Protein AF-U6LCY4-F1 (afdb_monomer_lite)

Foldseek 3Di:
DDDDDDDDDPVCVVLVVLCVVCVVVVHNHRDFPVNVVVVCVVVVVLVVDDPLVNVLVCLQPPDLDLQCQQVVVLVSLVVQCVDPVRVVVSVLVLLLSLLSSLVSCLVPDQKDALVCCDPGRHDVSSPNPVVSVVSLVLLLVLLVVVVDDPDDDDDDDDVVNVSSNSSNSVCPDPDRFDWDQDPVRNMIGRDDPDDPDVVNVVVVVVVVVVVVVVVVCVVDVDDDVVNVVVVVVVVVVVVVVVVVVVVVVVVVVVVVVVVVVVVVVVVVVVVVVVVVVVVVVVVD

Structure (mmCIF, N/CA/C/O backbone):
data_AF-U6LCY4-F1
#
_entry.id   AF-U6LCY4-F1
#
loop_
_atom_site.group_PDB
_atom_site.id
_atom_site.type_symbol
_atom_site.label_atom_id
_atom_site.label_alt_id
_atom_site.label_comp_id
_atom_site.label_asym_id
_atom_site.label_entity_id
_atom_site.label_seq_id
_atom_site.pdbx_PDB_ins_code
_atom_site.Cartn_x
_atom_site.Cartn_y
_atom_site.Cartn_z
_atom_site.occupancy
_atom_site.B_iso_or_equiv
_atom_site.auth_seq_id
_atom_site.auth_comp_id
_atom_site.auth_asym_id
_atom_site.auth_atom_id
_atom_site.pdbx_PDB_model_num
ATOM 1 N N . MET A 1 1 ? 32.110 -22.158 8.785 1.00 32.31 1 MET A N 1
ATOM 2 C CA . MET A 1 1 ? 32.535 -20.835 8.290 1.00 32.31 1 MET A CA 1
ATOM 3 C C . MET A 1 1 ? 31.270 -20.008 8.205 1.00 32.31 1 MET A C 1
ATOM 5 O O . MET A 1 1 ? 30.494 -20.160 7.273 1.00 32.31 1 MET A O 1
ATOM 9 N N . GLU A 1 2 ? 30.976 -19.330 9.309 1.00 29.53 2 GLU A N 1
ATOM 10 C CA . GLU A 1 2 ? 29.751 -18.568 9.532 1.00 29.53 2 GLU A CA 1
ATOM 11 C C . GLU A 1 2 ? 29.827 -17.265 8.738 1.00 29.53 2 GLU A C 1
ATOM 13 O O . GLU A 1 2 ? 30.811 -16.538 8.834 1.00 29.53 2 GLU A O 1
ATOM 18 N N . PHE A 1 3 ? 28.801 -16.996 7.935 1.00 28.22 3 PHE A N 1
ATOM 19 C CA . PHE A 1 3 ? 28.667 -15.766 7.161 1.00 28.22 3 PHE A CA 1
ATOM 20 C C . PHE A 1 3 ? 27.330 -15.122 7.543 1.00 28.22 3 PHE A C 1
ATOM 22 O O . PHE A 1 3 ? 26.348 -15.194 6.809 1.00 28.22 3 PHE A O 1
ATOM 29 N N . TRP A 1 4 ? 27.267 -14.556 8.749 1.00 33.22 4 TRP A N 1
ATOM 30 C CA . TRP A 1 4 ? 26.196 -13.633 9.117 1.00 33.22 4 TRP A CA 1
ATOM 31 C C . TRP A 1 4 ? 26.612 -12.240 8.654 1.00 33.22 4 TRP A C 1
ATOM 33 O O . TRP A 1 4 ? 27.491 -11.615 9.241 1.00 33.22 4 TRP A O 1
ATOM 43 N N . GLY A 1 5 ? 26.011 -11.809 7.545 1.00 30.11 5 GLY A N 1
ATOM 44 C CA . GLY A 1 5 ? 26.190 -10.482 6.973 1.00 30.11 5 GLY A CA 1
ATOM 45 C C . GLY A 1 5 ? 25.655 -9.396 7.902 1.00 30.11 5 GLY A C 1
ATOM 46 O O . GLY A 1 5 ? 24.555 -9.498 8.446 1.00 30.11 5 GLY A O 1
ATOM 47 N N . GLU A 1 6 ? 26.476 -8.367 8.065 1.00 31.89 6 GLU A N 1
ATOM 48 C CA . GLU A 1 6 ? 26.280 -7.183 8.889 1.00 31.89 6 GLU A CA 1
ATOM 49 C C . GLU A 1 6 ? 24.988 -6.438 8.517 1.00 31.89 6 GLU A C 1
ATOM 51 O O . GLU A 1 6 ? 24.866 -5.827 7.455 1.00 31.89 6 GLU A O 1
ATOM 56 N N . GLY A 1 7 ? 24.010 -6.479 9.423 1.00 33.00 7 GLY A N 1
ATOM 57 C CA . GLY A 1 7 ? 22.837 -5.613 9.392 1.00 33.00 7 GLY A CA 1
ATOM 58 C C . GLY A 1 7 ? 23.191 -4.217 9.907 1.00 33.00 7 GLY A C 1
ATOM 59 O O . GLY A 1 7 ? 23.725 -4.058 11.001 1.00 33.00 7 GLY A O 1
ATOM 60 N N . SER A 1 8 ? 22.880 -3.197 9.113 1.00 35.75 8 SER A N 1
ATOM 61 C CA . SER A 1 8 ? 23.109 -1.773 9.378 1.00 35.75 8 SER A CA 1
ATOM 62 C C . SER A 1 8 ? 22.554 -1.288 10.734 1.00 35.75 8 SER A C 1
ATOM 64 O O . SER A 1 8 ? 21.357 -1.393 11.007 1.00 35.75 8 SER A O 1
ATOM 66 N N . ALA A 1 9 ? 23.426 -0.683 11.546 1.00 39.19 9 ALA A N 1
ATOM 67 C CA . ALA A 1 9 ? 23.286 -0.383 12.980 1.00 39.19 9 ALA A CA 1
ATOM 68 C C . ALA A 1 9 ? 22.263 0.697 13.417 1.00 39.19 9 ALA A C 1
ATOM 70 O O . ALA A 1 9 ? 22.212 1.017 14.602 1.00 39.19 9 ALA A O 1
ATOM 71 N N . SER A 1 10 ? 21.440 1.276 12.533 1.00 43.66 10 SER A N 1
ATOM 72 C CA . SER A 1 10 ? 20.569 2.421 12.891 1.00 43.66 10 SER A CA 1
ATOM 73 C C . SER A 1 10 ? 19.058 2.136 12.926 1.00 43.66 10 SER A C 1
ATOM 75 O O . SER A 1 10 ? 18.337 2.819 13.652 1.00 43.66 10 SER A O 1
ATOM 77 N N . SER A 1 11 ? 18.560 1.091 12.254 1.00 49.44 11 SER A N 1
ATOM 78 C CA . SER A 1 11 ? 17.185 0.571 12.439 1.00 49.44 11 SER A CA 1
ATOM 79 C C . SER A 1 11 ? 17.106 -0.519 13.515 1.00 49.44 11 SER A C 1
ATOM 81 O O . SER A 1 11 ? 16.075 -0.674 14.179 1.00 49.44 11 SER A O 1
ATOM 83 N N . LEU A 1 12 ? 18.228 -1.214 13.733 1.00 49.88 12 LEU A N 1
ATOM 84 C CA . LEU A 1 12 ? 18.446 -2.169 14.812 1.00 49.88 12 LEU A CA 1
ATOM 85 C C . LEU A 1 12 ? 18.062 -1.619 16.192 1.00 49.88 12 LEU A C 1
ATOM 87 O O . LEU A 1 12 ? 17.246 -2.268 16.829 1.00 49.88 12 LEU A O 1
ATOM 91 N N . PRO A 1 13 ? 18.472 -0.417 16.647 1.00 60.50 13 PRO A N 1
ATOM 92 C CA . PRO A 1 13 ? 18.116 0.053 17.985 1.00 60.50 13 PRO A CA 1
ATOM 93 C C . PRO A 1 13 ? 16.607 0.229 18.177 1.00 60.50 13 PRO A C 1
ATOM 95 O O . PRO A 1 13 ? 16.084 -0.107 19.234 1.00 60.50 13 PRO A O 1
ATOM 98 N N . GLN A 1 14 ? 15.860 0.704 17.173 1.00 68.38 14 GLN A N 1
ATOM 99 C CA . GLN A 1 14 ? 14.403 0.842 17.306 1.00 68.38 14 GLN A CA 1
ATOM 100 C C . GLN A 1 14 ? 13.697 -0.514 17.297 1.00 68.38 14 GLN A C 1
ATOM 102 O O . GLN A 1 14 ? 12.770 -0.730 18.079 1.00 68.38 14 GLN A O 1
ATOM 107 N N . PHE A 1 15 ? 14.122 -1.426 16.424 1.00 77.50 15 PHE A N 1
ATOM 108 C CA . PHE A 1 15 ? 13.568 -2.774 16.361 1.00 77.50 15 PHE A CA 1
ATOM 109 C C . PHE A 1 15 ? 13.939 -3.602 17.600 1.00 77.50 15 PHE A C 1
ATOM 111 O O . PHE A 1 15 ? 13.080 -4.264 18.172 1.00 77.50 15 PHE A O 1
ATOM 118 N N . GLU A 1 16 ? 15.174 -3.502 18.083 1.00 81.50 16 GLU A N 1
ATOM 119 C CA . GLU A 1 16 ? 15.661 -4.116 19.319 1.00 81.50 16 GLU A CA 1
ATOM 120 C C . GLU A 1 16 ? 14.958 -3.546 20.545 1.00 81.50 16 GLU A C 1
ATOM 122 O O . GLU A 1 16 ? 14.566 -4.311 21.420 1.00 81.50 16 GLU A O 1
ATOM 127 N N . ASN A 1 17 ? 14.722 -2.232 20.603 1.00 82.81 17 ASN A N 1
ATOM 128 C CA . ASN A 1 17 ? 13.931 -1.622 21.671 1.00 82.81 17 ASN A CA 1
ATOM 129 C C . ASN A 1 17 ? 12.486 -2.133 21.643 1.00 82.81 17 ASN A C 1
ATOM 131 O O . ASN A 1 17 ? 11.958 -2.522 22.682 1.00 82.81 17 ASN A O 1
ATOM 135 N N . LYS A 1 18 ? 11.859 -2.218 20.462 1.00 82.69 18 LYS A N 1
ATOM 136 C CA . LYS A 1 18 ? 10.520 -2.812 20.304 1.00 82.69 18 LYS A CA 1
ATOM 137 C C . LYS A 1 18 ? 10.500 -4.296 20.678 1.00 82.69 18 LYS A C 1
ATOM 139 O O . LYS A 1 18 ? 9.546 -4.745 21.302 1.00 82.69 18 LYS A O 1
ATOM 144 N N . LYS A 1 19 ? 11.557 -5.045 20.362 1.00 85.19 19 LYS A N 1
ATOM 145 C CA . LYS A 1 19 ? 11.724 -6.455 20.741 1.00 85.19 19 LYS A CA 1
ATOM 146 C C . LYS A 1 19 ? 11.907 -6.617 22.249 1.00 85.19 19 LYS A C 1
ATOM 148 O O . LYS A 1 19 ? 11.280 -7.486 22.839 1.00 85.19 19 LYS A O 1
ATOM 153 N N . ARG A 1 20 ? 12.705 -5.757 22.888 1.00 84.69 20 ARG A N 1
ATOM 154 C CA . ARG A 1 20 ? 12.860 -5.707 24.350 1.00 84.69 20 ARG A CA 1
ATOM 155 C C . ARG A 1 20 ? 11.537 -5.375 25.037 1.00 84.69 20 ARG A C 1
ATOM 157 O O . ARG A 1 20 ? 11.187 -6.041 26.002 1.00 84.69 20 ARG A O 1
ATOM 164 N N . LEU A 1 21 ? 10.778 -4.410 24.515 1.00 87.44 21 LEU A N 1
ATOM 165 C CA . LEU A 1 21 ? 9.434 -4.098 25.007 1.00 87.44 21 LEU A CA 1
ATOM 166 C C . LEU A 1 21 ? 8.485 -5.292 24.844 1.00 87.44 21 LEU A C 1
ATOM 168 O O . LEU A 1 21 ? 7.816 -5.662 25.800 1.00 87.44 21 LEU A O 1
ATOM 172 N N . ALA A 1 22 ? 8.467 -5.939 23.676 1.00 87.31 22 ALA A N 1
ATOM 173 C CA . ALA A 1 22 ? 7.645 -7.127 23.444 1.00 87.31 22 ALA A CA 1
ATOM 174 C C . ALA A 1 22 ? 7.973 -8.256 24.439 1.00 87.31 22 ALA A C 1
ATOM 176 O O . ALA A 1 22 ? 7.056 -8.835 25.018 1.00 87.31 22 ALA A O 1
ATOM 177 N N . LEU A 1 23 ? 9.262 -8.490 24.713 1.00 90.06 23 LEU A N 1
ATOM 178 C CA . LEU A 1 23 ? 9.721 -9.462 25.711 1.00 90.06 23 LEU A CA 1
ATOM 179 C C . LEU A 1 23 ? 9.246 -9.120 27.131 1.00 90.06 23 LEU A C 1
ATOM 181 O O . LEU A 1 23 ? 8.856 -10.026 27.863 1.00 90.06 23 LEU A O 1
ATOM 185 N N . LEU A 1 24 ? 9.218 -7.836 27.513 1.00 91.69 24 LEU A N 1
ATOM 186 C CA . LEU A 1 24 ? 8.667 -7.396 28.806 1.00 91.69 24 LEU A CA 1
ATOM 187 C C . LEU A 1 24 ? 7.162 -7.675 28.927 1.00 91.69 24 LEU A C 1
ATOM 189 O O . LEU A 1 24 ? 6.684 -7.998 30.010 1.00 91.69 24 LEU A O 1
ATOM 193 N N . LEU A 1 25 ? 6.427 -7.581 27.818 1.00 87.81 25 LEU A N 1
ATOM 194 C CA . LEU A 1 25 ? 5.010 -7.951 27.726 1.00 87.81 25 LEU A CA 1
ATOM 195 C C . LEU A 1 25 ? 4.788 -9.473 27.603 1.00 87.81 25 LEU A C 1
ATOM 197 O O . LEU A 1 25 ? 3.645 -9.916 27.516 1.00 87.81 25 LEU A O 1
ATOM 201 N N . GLY A 1 26 ? 5.855 -10.279 27.593 1.00 85.62 26 GLY A N 1
ATOM 202 C CA . GLY A 1 26 ? 5.782 -11.737 27.473 1.00 85.62 26 GLY A CA 1
ATOM 203 C C . GLY A 1 26 ? 5.603 -12.253 26.040 1.00 85.62 26 GLY A C 1
ATOM 204 O O . GLY A 1 26 ? 5.358 -13.442 25.844 1.00 85.62 26 GLY A O 1
ATOM 205 N N . HIS A 1 27 ? 5.742 -11.395 25.026 1.00 84.19 27 HIS A N 1
ATOM 206 C CA . HIS A 1 27 ? 5.735 -11.794 23.620 1.00 84.19 27 HIS A CA 1
ATOM 207 C C . HIS A 1 27 ? 7.163 -12.088 23.128 1.00 84.19 27 HIS A C 1
ATOM 209 O O . HIS A 1 27 ? 8.070 -11.274 23.283 1.00 84.19 27 HIS A O 1
ATOM 215 N N . ASN A 1 28 ? 7.374 -13.251 22.498 1.00 81.69 28 ASN A N 1
ATOM 216 C CA . ASN A 1 28 ? 8.689 -13.660 21.971 1.00 81.69 28 ASN A CA 1
ATOM 217 C C . ASN A 1 28 ? 9.047 -12.937 20.652 1.00 81.69 28 ASN A C 1
ATOM 219 O O . ASN A 1 28 ? 10.211 -12.700 20.332 1.00 81.69 28 ASN A O 1
ATOM 223 N N . THR A 1 29 ? 8.030 -12.533 19.892 1.00 83.75 29 THR A N 1
ATOM 224 C CA . THR A 1 29 ? 8.168 -11.785 18.639 1.00 83.75 29 THR A CA 1
ATOM 225 C C . THR A 1 29 ? 7.558 -10.396 18.777 1.00 83.75 29 THR A C 1
ATOM 227 O O . THR A 1 29 ? 6.631 -10.185 19.559 1.00 83.75 29 THR A O 1
ATOM 230 N N . VAL A 1 30 ? 8.066 -9.431 18.003 1.00 84.88 30 VAL A N 1
ATOM 231 C CA . VAL A 1 30 ? 7.448 -8.101 17.919 1.00 84.88 30 VAL A CA 1
ATOM 232 C C . VAL A 1 30 ? 6.054 -8.268 17.299 1.00 84.88 30 VAL A C 1
ATOM 234 O O . VAL A 1 30 ? 5.971 -8.797 16.189 1.00 84.88 30 VAL A O 1
ATOM 237 N N . PRO A 1 31 ? 4.967 -7.861 17.981 1.00 83.31 31 PRO A N 1
ATOM 238 C CA . PRO A 1 31 ? 3.622 -8.017 17.445 1.00 83.31 31 PRO A CA 1
ATOM 239 C C . PRO A 1 31 ? 3.438 -7.107 16.226 1.00 83.31 31 PRO A C 1
ATOM 241 O O . PRO A 1 31 ? 3.544 -5.883 16.325 1.00 83.31 31 PRO A O 1
ATOM 244 N N . THR A 1 32 ? 3.180 -7.711 15.067 1.00 86.75 32 THR A N 1
ATOM 245 C CA . THR A 1 32 ? 2.775 -7.007 13.844 1.00 86.75 32 THR A CA 1
ATOM 246 C C . THR A 1 32 ? 1.257 -6.951 13.755 1.00 86.75 32 THR A C 1
ATOM 248 O O . THR A 1 32 ? 0.557 -7.743 14.387 1.00 86.75 32 THR A O 1
ATOM 251 N N . ARG A 1 33 ? 0.721 -6.038 12.939 1.00 85.12 33 ARG A N 1
ATOM 252 C CA . ARG A 1 33 ? -0.727 -5.947 12.716 1.00 85.12 33 ARG A CA 1
ATOM 253 C C . ARG A 1 33 ? -1.313 -7.271 12.220 1.00 85.12 33 ARG A C 1
ATOM 255 O O . ARG A 1 33 ? -2.286 -7.745 12.792 1.00 85.12 33 ARG A O 1
ATOM 262 N N . SER A 1 34 ? -0.692 -7.878 11.211 1.00 83.38 34 SER A N 1
ATOM 263 C CA . SER A 1 34 ? -1.080 -9.182 10.658 1.00 83.38 34 SER A CA 1
ATOM 264 C C . SER A 1 34 ? -1.076 -10.283 11.725 1.00 83.38 34 SER A C 1
ATOM 266 O O . SER A 1 34 ? -2.035 -11.043 11.834 1.00 83.38 34 SER A O 1
ATOM 268 N N . SER A 1 35 ? -0.054 -10.312 12.589 1.00 86.50 35 SER A N 1
ATOM 269 C CA . SER A 1 35 ? -0.001 -11.248 13.717 1.00 86.50 35 SER A CA 1
ATOM 270 C C . SER A 1 35 ? -1.118 -11.005 14.736 1.00 86.50 35 SER A C 1
ATOM 272 O O . SER A 1 35 ? -1.677 -11.970 15.250 1.00 86.50 35 SER A O 1
ATOM 274 N N . LEU A 1 36 ? -1.457 -9.749 15.036 1.00 88.31 36 LEU A N 1
ATOM 275 C CA . LEU A 1 36 ? -2.539 -9.419 15.967 1.00 88.31 36 LEU A CA 1
ATOM 276 C C . LEU A 1 36 ? -3.915 -9.794 15.405 1.00 88.31 36 LEU A C 1
ATOM 278 O O . LEU A 1 36 ? -4.739 -10.315 16.152 1.00 88.31 36 LEU A O 1
ATOM 282 N N . LEU A 1 37 ? -4.147 -9.596 14.104 1.00 87.88 37 LEU A N 1
ATOM 283 C CA . LEU A 1 37 ? -5.376 -10.040 13.441 1.00 87.88 37 LEU A CA 1
ATOM 284 C C . LEU A 1 37 ? -5.531 -11.562 13.488 1.00 87.88 37 LEU A C 1
ATOM 286 O O . LEU A 1 37 ? -6.579 -12.049 13.899 1.00 87.88 37 LEU A O 1
ATOM 290 N N . ALA A 1 38 ? -4.466 -12.309 13.188 1.00 86.81 38 ALA A N 1
ATOM 291 C CA . ALA A 1 38 ? -4.489 -13.768 13.282 1.00 86.81 38 ALA A CA 1
ATOM 292 C C . ALA A 1 38 ? -4.808 -14.256 14.710 1.00 86.81 38 ALA A C 1
ATOM 294 O O . ALA A 1 38 ? -5.515 -15.243 14.902 1.00 86.81 38 ALA A O 1
ATOM 295 N N . VAL A 1 39 ? -4.322 -13.548 15.737 1.00 87.88 39 VAL A N 1
ATOM 296 C CA . VAL A 1 39 ? -4.642 -13.859 17.140 1.00 87.88 39 VAL A CA 1
ATOM 297 C C . VAL A 1 39 ? -6.098 -13.528 17.483 1.00 87.88 39 VAL A C 1
ATOM 299 O O . VAL A 1 39 ? -6.708 -14.264 18.259 1.00 87.88 39 VAL A O 1
ATOM 302 N N . LEU A 1 40 ? -6.658 -12.446 16.933 1.00 88.69 40 LEU A N 1
ATOM 303 C CA . LEU A 1 40 ? -8.068 -12.088 17.121 1.00 88.69 40 LEU A CA 1
ATOM 304 C C . LEU A 1 40 ? -9.001 -13.150 16.535 1.00 88.69 40 LEU A C 1
ATOM 306 O O . LEU A 1 40 ? -9.971 -13.521 17.198 1.00 88.69 40 LEU A O 1
ATOM 310 N N . GLU A 1 41 ? -8.675 -13.662 15.347 1.00 87.56 41 GLU A N 1
ATOM 311 C CA . GLU A 1 41 ? -9.402 -14.759 14.703 1.00 87.56 41 GLU A CA 1
ATOM 312 C C . GLU A 1 41 ? -9.270 -16.062 15.501 1.00 87.56 41 GLU A C 1
ATOM 314 O O . GLU A 1 41 ? -10.273 -16.691 15.825 1.00 87.56 41 GLU A O 1
ATOM 319 N N . ALA A 1 42 ? -8.053 -16.434 15.914 1.00 90.00 42 ALA A N 1
ATOM 320 C CA . ALA A 1 42 ? -7.816 -17.664 16.675 1.00 90.00 42 ALA A CA 1
ATOM 321 C C . ALA A 1 42 ? -8.523 -17.693 18.043 1.00 90.00 42 ALA A C 1
ATOM 323 O O . ALA A 1 42 ? -8.855 -18.765 18.547 1.00 90.00 42 ALA A O 1
ATOM 324 N N . LYS A 1 43 ? -8.726 -16.526 18.666 1.00 88.00 43 LYS A N 1
ATOM 325 C CA . LYS A 1 43 ? -9.394 -16.386 19.971 1.00 88.00 43 LYS A CA 1
ATOM 326 C C . LYS A 1 43 ? -10.885 -16.061 19.868 1.00 88.00 43 LYS A C 1
ATOM 328 O O . LYS A 1 43 ? -11.511 -15.857 20.904 1.00 88.00 43 LYS A O 1
ATOM 333 N N . ASP A 1 44 ? -11.422 -15.967 18.653 1.00 87.19 44 ASP A N 1
ATOM 334 C CA . ASP A 1 44 ? -12.808 -15.593 18.362 1.00 87.19 44 ASP A CA 1
ATOM 335 C C . ASP A 1 44 ? -13.293 -14.348 19.140 1.00 87.19 44 ASP A C 1
ATOM 337 O O . ASP A 1 44 ? -14.429 -14.246 19.596 1.00 87.19 44 ASP A O 1
ATOM 341 N N . VAL A 1 45 ? -12.413 -13.355 19.315 1.00 88.69 45 VAL A N 1
ATOM 342 C CA . VAL A 1 45 ? -12.752 -12.120 20.054 1.00 88.69 45 VAL A CA 1
ATOM 343 C C . VAL A 1 45 ? -13.778 -11.294 19.278 1.00 88.69 45 VAL A C 1
ATOM 345 O O . VAL A 1 45 ? -14.589 -10.574 19.865 1.00 88.69 45 VAL A O 1
ATOM 348 N N . LEU A 1 46 ? -13.769 -11.429 17.949 1.00 84.62 46 LEU A N 1
ATOM 349 C CA . LEU A 1 46 ? -14.707 -10.752 17.068 1.00 84.62 46 LEU A CA 1
ATOM 350 C C . LEU A 1 46 ? -16.152 -11.144 17.377 1.00 84.62 46 LEU A C 1
ATOM 352 O O . LEU A 1 46 ? -17.004 -10.268 17.298 1.00 84.62 46 LEU A O 1
ATOM 356 N N . SER A 1 47 ? -16.451 -12.382 17.794 1.00 86.25 47 SER A N 1
ATOM 357 C CA . SER A 1 47 ? -17.826 -12.797 18.114 1.00 86.25 47 SER A CA 1
ATOM 358 C C . SER A 1 47 ? -18.385 -12.116 19.370 1.00 86.25 47 SER A C 1
ATOM 360 O O . SER A 1 47 ? -19.584 -11.832 19.428 1.00 86.25 47 SER A O 1
ATOM 362 N N . GLN A 1 48 ? -17.521 -11.742 20.316 1.00 87.06 48 GLN A N 1
ATOM 363 C CA . GLN A 1 48 ? -17.888 -11.089 21.580 1.00 87.06 48 GLN A CA 1
ATOM 364 C C . GLN A 1 48 ? -17.953 -9.555 21.489 1.00 87.06 48 GLN A C 1
ATOM 366 O O . GLN A 1 48 ? -18.428 -8.894 22.412 1.00 87.06 48 GLN A O 1
ATOM 371 N N . ALA A 1 49 ? -17.487 -8.967 20.385 1.00 88.06 49 ALA A N 1
ATOM 372 C CA . ALA A 1 49 ? -17.491 -7.520 20.195 1.00 88.06 49 ALA A CA 1
ATOM 373 C C . ALA A 1 49 ? -18.903 -6.955 19.936 1.00 88.06 49 ALA A C 1
ATOM 375 O O . ALA A 1 49 ? -19.814 -7.654 19.468 1.00 88.06 49 ALA A O 1
ATOM 376 N N . SER A 1 50 ? -19.076 -5.655 20.203 1.00 88.12 50 SER A N 1
ATOM 377 C CA . SER A 1 50 ? -20.313 -4.934 19.891 1.00 88.12 50 SER A CA 1
ATOM 378 C C . SER A 1 50 ? -20.594 -4.946 18.379 1.00 88.12 50 SER A C 1
ATOM 380 O O . SER A 1 50 ? -19.658 -4.997 17.571 1.00 88.12 50 SER A O 1
ATOM 382 N N . PRO A 1 51 ? -21.872 -4.897 17.961 1.00 88.50 51 PRO A N 1
ATOM 383 C CA . PRO A 1 51 ? -22.228 -4.912 16.542 1.00 88.50 51 PRO A CA 1
ATOM 384 C C . PRO A 1 51 ? -21.608 -3.736 15.769 1.00 88.50 51 PRO A C 1
ATOM 386 O O . PRO A 1 51 ? -21.130 -3.943 14.657 1.00 88.50 51 PRO A O 1
ATOM 389 N N . THR A 1 52 ? -21.512 -2.551 16.380 1.00 88.50 52 THR A N 1
ATOM 390 C CA . THR A 1 52 ? -20.870 -1.356 15.802 1.00 88.50 52 THR A CA 1
ATOM 391 C C . THR A 1 52 ? -19.399 -1.614 15.449 1.00 88.50 52 THR A C 1
ATOM 393 O O . THR A 1 52 ? -18.953 -1.307 14.345 1.00 88.50 52 THR A O 1
ATOM 396 N N . VAL A 1 53 ? -18.636 -2.242 16.354 1.00 88.62 53 VAL A N 1
ATOM 397 C CA . VAL A 1 53 ? -17.206 -2.534 16.135 1.00 88.62 53 VAL A CA 1
ATOM 398 C C . VAL A 1 53 ? -17.016 -3.652 15.109 1.00 88.62 53 VAL A C 1
ATOM 400 O O . VAL A 1 53 ? -16.092 -3.584 14.301 1.00 88.62 53 VAL A O 1
ATOM 403 N N . LYS A 1 54 ? -17.906 -4.653 15.089 1.00 90.25 54 LYS A N 1
ATOM 404 C CA . LYS A 1 54 ? -17.903 -5.715 14.067 1.00 90.25 54 LYS A CA 1
ATOM 405 C C . LYS A 1 54 ? -18.110 -5.150 12.663 1.00 90.25 54 LYS A C 1
ATOM 407 O O . LYS A 1 54 ? -17.376 -5.510 11.747 1.00 90.25 54 LYS A O 1
ATOM 412 N N . GLN A 1 55 ? -19.085 -4.255 12.504 1.00 89.62 55 GLN A N 1
ATOM 413 C CA . GLN A 1 55 ? -19.354 -3.592 11.228 1.00 89.62 55 GLN A CA 1
ATOM 414 C C . GLN A 1 55 ? -18.163 -2.746 10.785 1.00 89.62 55 GLN A C 1
ATOM 416 O O . GLN A 1 55 ? -17.720 -2.867 9.648 1.00 89.62 55 GLN A O 1
ATOM 421 N N . LEU A 1 56 ? -17.586 -1.961 11.699 1.00 89.81 56 LEU A N 1
ATOM 422 C CA . LEU A 1 56 ? -16.392 -1.174 11.411 1.00 89.81 56 LEU A CA 1
ATOM 423 C C . LEU A 1 56 ? -15.220 -2.065 10.963 1.00 89.81 56 LEU A C 1
ATOM 425 O O . LEU A 1 56 ? -14.567 -1.768 9.970 1.00 89.81 56 LEU A O 1
ATOM 429 N N . PHE A 1 57 ? -14.975 -3.180 11.653 1.00 89.50 57 PHE A N 1
ATOM 430 C CA . PHE A 1 57 ? -13.926 -4.125 11.272 1.00 89.50 57 PHE A CA 1
ATOM 431 C C . PHE A 1 57 ? -14.152 -4.709 9.867 1.00 89.50 57 PHE A C 1
ATOM 433 O O . PHE A 1 57 ? -13.222 -4.733 9.061 1.00 89.50 57 PHE A O 1
ATOM 440 N N . SER A 1 58 ? -15.390 -5.105 9.546 1.00 89.62 58 SER A N 1
ATOM 441 C CA . SER A 1 58 ? -15.767 -5.585 8.208 1.00 89.62 58 SER A CA 1
ATOM 442 C C . SER A 1 58 ? -15.509 -4.530 7.127 1.00 89.62 58 SER A C 1
ATOM 444 O O . SER A 1 58 ? -14.930 -4.844 6.088 1.00 89.62 58 SER A O 1
ATOM 446 N N . LEU A 1 59 ? -15.861 -3.267 7.394 1.00 88.25 59 LEU A N 1
ATOM 447 C CA . LEU A 1 59 ? -15.657 -2.151 6.465 1.00 88.25 59 LEU A CA 1
ATOM 448 C C . LEU A 1 59 ? -14.179 -1.833 6.201 1.00 88.25 59 LEU A C 1
ATOM 450 O O . LEU A 1 59 ? -13.845 -1.377 5.110 1.00 88.25 59 LEU A O 1
ATOM 454 N N . LEU A 1 60 ? -13.292 -2.034 7.182 1.00 86.56 60 LEU A N 1
ATOM 455 C CA . LEU A 1 60 ? -11.861 -1.782 6.996 1.00 86.56 60 LEU A CA 1
ATOM 456 C C . LEU A 1 60 ? -11.131 -2.947 6.316 1.00 86.56 60 LEU A C 1
ATOM 458 O O . LEU A 1 60 ? -10.296 -2.696 5.444 1.00 86.56 60 LEU A O 1
ATOM 462 N N . GLU A 1 61 ? -11.413 -4.193 6.712 1.00 85.38 61 GLU A N 1
ATOM 463 C CA . GLU A 1 61 ? -10.616 -5.357 6.294 1.00 85.38 61 GLU A CA 1
ATOM 464 C C . GLU A 1 61 ? -11.233 -6.178 5.164 1.00 85.38 61 GLU A C 1
ATOM 466 O O . GLU A 1 61 ? -10.500 -6.671 4.308 1.00 85.38 61 GLU A O 1
ATOM 471 N N . ALA A 1 62 ? -12.554 -6.356 5.167 1.00 80.19 62 ALA A N 1
ATOM 472 C CA . ALA A 1 62 ? -13.229 -7.271 4.250 1.00 80.19 62 ALA A CA 1
ATOM 473 C C . ALA A 1 62 ? -13.831 -6.545 3.039 1.00 80.19 62 ALA A C 1
ATOM 475 O O . ALA A 1 62 ? -13.813 -7.076 1.927 1.00 80.19 62 ALA A O 1
ATOM 476 N N . GLU A 1 63 ? -14.357 -5.334 3.236 1.00 81.50 63 GLU A N 1
ATOM 477 C CA . GLU A 1 63 ? -15.061 -4.593 2.192 1.00 81.50 63 GLU A CA 1
ATOM 478 C C . GLU A 1 63 ? -14.169 -3.576 1.473 1.00 81.50 63 GLU A C 1
ATOM 480 O O . GLU A 1 63 ? -13.465 -2.755 2.063 1.00 81.50 63 GLU A O 1
ATOM 485 N N . PHE A 1 64 ? -14.239 -3.599 0.142 1.00 82.75 64 PHE A N 1
ATOM 486 C CA . PHE A 1 64 ? -13.570 -2.632 -0.718 1.00 82.75 64 PHE A CA 1
ATOM 487 C C . PHE A 1 64 ? -14.588 -1.621 -1.258 1.00 82.75 64 PHE A C 1
ATOM 489 O O . PHE A 1 64 ? -15.204 -1.832 -2.303 1.00 82.75 64 PHE A O 1
ATOM 496 N N . THR A 1 65 ? -14.785 -0.512 -0.541 1.00 84.81 65 THR A N 1
ATOM 497 C CA . THR A 1 65 ? -15.761 0.532 -0.907 1.00 84.81 65 THR A CA 1
ATOM 498 C C . THR A 1 65 ? -15.165 1.943 -0.815 1.00 84.81 65 THR A C 1
ATOM 500 O O . THR A 1 65 ? -15.616 2.740 0.012 1.00 84.81 65 THR A O 1
ATOM 503 N N . PRO A 1 66 ? -14.198 2.313 -1.678 1.00 81.62 66 PRO A N 1
ATOM 504 C CA . PRO A 1 66 ? -13.424 3.551 -1.532 1.00 81.62 66 PRO A CA 1
ATOM 505 C C . PRO A 1 66 ? -14.287 4.819 -1.475 1.00 81.62 66 PRO A C 1
ATOM 507 O O . PRO A 1 66 ? -14.046 5.700 -0.666 1.00 81.62 66 PRO A O 1
ATOM 510 N N . LEU A 1 67 ? -15.343 4.922 -2.283 1.00 86.25 67 LEU A N 1
ATOM 511 C CA . LEU A 1 67 ? -16.161 6.143 -2.333 1.00 86.25 67 LEU A CA 1
ATOM 512 C C . LEU A 1 67 ? -17.064 6.345 -1.109 1.00 86.25 67 LEU A C 1
ATOM 514 O O . LEU A 1 67 ? -17.423 7.475 -0.799 1.00 86.25 67 LEU A O 1
ATOM 518 N N . LYS A 1 68 ? -17.478 5.261 -0.445 1.00 86.50 68 LYS A N 1
ATOM 519 C CA . LYS A 1 68 ? -18.479 5.294 0.639 1.00 86.50 68 LYS A CA 1
ATOM 520 C C . LYS A 1 68 ? -17.878 5.028 2.019 1.00 86.50 68 LYS A C 1
ATOM 522 O O . LYS A 1 68 ? -18.592 5.078 3.012 1.00 86.50 68 LYS A O 1
ATOM 527 N N . LEU A 1 69 ? -16.578 4.748 2.093 1.00 87.56 69 LEU A N 1
ATOM 528 C CA . LEU A 1 69 ? -15.927 4.317 3.326 1.00 87.56 69 LEU A CA 1
ATOM 529 C C . LEU A 1 69 ? -16.069 5.367 4.439 1.00 87.56 69 LEU A C 1
ATOM 531 O O . LEU A 1 69 ? -16.495 5.038 5.542 1.00 87.56 69 LEU A O 1
ATOM 535 N N . CYS A 1 70 ? -15.788 6.642 4.156 1.00 86.12 70 CYS A N 1
ATOM 536 C CA . CYS A 1 70 ? -15.906 7.696 5.167 1.00 86.12 70 CYS A CA 1
ATOM 537 C C . CYS A 1 70 ? -17.349 7.933 5.622 1.00 86.12 70 CYS A C 1
ATOM 539 O O . CYS A 1 70 ? -17.569 8.098 6.818 1.00 86.12 70 CYS A O 1
ATOM 541 N N . SER A 1 71 ? -18.324 7.920 4.707 1.00 87.12 71 SER A N 1
ATOM 542 C CA . SER A 1 71 ? -19.727 8.177 5.057 1.00 87.12 71 SER A CA 1
ATOM 543 C C . SER A 1 71 ? -20.349 7.049 5.878 1.00 87.12 71 SER A C 1
ATOM 545 O O . SER A 1 71 ? -21.183 7.315 6.737 1.00 87.12 71 SER A O 1
ATOM 547 N N . LEU A 1 72 ? -19.924 5.800 5.661 1.00 88.38 72 LEU A N 1
ATOM 548 C CA . LEU A 1 72 ? -20.351 4.659 6.474 1.00 88.38 72 LEU A CA 1
ATOM 549 C C . LEU A 1 72 ? -19.671 4.638 7.849 1.00 88.38 72 LEU A C 1
ATOM 551 O O . LEU A 1 72 ? -20.305 4.296 8.844 1.00 88.38 72 LEU A O 1
ATOM 555 N N . CYS A 1 73 ? -18.398 5.031 7.927 1.00 88.81 73 CYS A N 1
ATOM 556 C CA . CYS A 1 73 ? -17.656 5.061 9.188 1.00 88.81 73 CYS A CA 1
ATOM 557 C C . CYS A 1 73 ? -18.055 6.229 10.104 1.00 88.81 73 CYS A C 1
ATOM 559 O O . CYS A 1 73 ? -17.916 6.116 11.317 1.00 88.81 73 CYS A O 1
ATOM 561 N N . GLU A 1 74 ? -18.541 7.347 9.561 1.00 87.50 74 GLU A N 1
ATOM 562 C CA . GLU A 1 74 ? -18.913 8.540 10.331 1.00 87.50 74 GLU A CA 1
ATOM 563 C C . GLU A 1 74 ? -19.951 8.280 11.448 1.00 87.50 74 GLU A C 1
ATOM 565 O O . GLU A 1 74 ? -19.638 8.585 12.604 1.00 87.50 74 GLU A O 1
ATOM 570 N N . PRO A 1 75 ? -21.127 7.667 11.190 1.00 90.50 75 PRO A N 1
ATOM 571 C CA . PRO A 1 75 ? -22.091 7.363 12.252 1.00 90.50 75 PRO A CA 1
ATOM 572 C C . PRO A 1 75 ? -21.549 6.351 13.274 1.00 90.50 75 PRO A C 1
ATOM 574 O O . PRO A 1 75 ? -21.774 6.511 14.472 1.00 90.50 75 PRO A O 1
ATOM 577 N N . LEU A 1 76 ? -20.771 5.356 12.828 1.00 90.19 76 LEU A N 1
ATOM 578 C CA . LEU A 1 76 ? -20.171 4.345 13.708 1.00 90.19 76 LEU A CA 1
ATOM 579 C C . LEU A 1 76 ? -19.143 4.963 14.668 1.00 90.19 76 LEU A C 1
ATOM 581 O O . LEU A 1 76 ? -19.073 4.592 15.837 1.00 90.19 76 LEU A O 1
ATOM 585 N N . LEU A 1 77 ? -18.353 5.932 14.195 1.00 88.31 77 LEU A N 1
ATOM 586 C CA . LEU A 1 77 ? -17.410 6.671 15.036 1.00 88.31 77 LEU A CA 1
ATOM 587 C C . LEU A 1 77 ? -18.123 7.569 16.052 1.00 88.31 77 LEU A C 1
ATOM 589 O O . LEU A 1 77 ? -17.631 7.702 17.171 1.00 88.31 77 LEU A O 1
ATOM 593 N N . GLY A 1 78 ? -19.278 8.138 15.693 1.00 88.00 78 GLY A N 1
ATOM 594 C CA . GLY A 1 78 ? -20.105 8.918 16.616 1.00 88.00 78 GLY A CA 1
ATOM 595 C C . GLY A 1 78 ? -20.638 8.083 17.784 1.00 88.00 78 GLY A C 1
ATOM 596 O O . GLY A 1 78 ? -20.603 8.532 18.928 1.00 88.00 78 GLY A O 1
ATOM 597 N N . GLU A 1 79 ? -21.063 6.841 17.530 1.00 88.75 79 GLU A N 1
ATOM 598 C CA . GLU A 1 79 ? -21.453 5.897 18.591 1.00 88.75 79 GLU A CA 1
ATOM 599 C C . GLU A 1 79 ? -20.271 5.523 19.500 1.00 88.75 79 GLU A C 1
ATOM 601 O O . GLU A 1 79 ? -20.422 5.411 20.718 1.00 88.75 79 GLU A O 1
ATOM 606 N N . LEU A 1 80 ? -19.076 5.359 18.924 1.00 86.94 80 LEU A N 1
ATOM 607 C CA . LEU A 1 80 ? -17.860 5.022 19.672 1.00 86.94 80 LEU A CA 1
ATOM 608 C C . LEU A 1 80 ? -17.372 6.178 20.554 1.00 86.94 80 LEU A C 1
ATOM 610 O O . LEU A 1 80 ? -16.828 5.937 21.631 1.00 86.94 80 LEU A O 1
ATOM 614 N N . GLU A 1 81 ? -17.586 7.424 20.131 1.00 88.06 81 GLU A N 1
ATOM 615 C CA . GLU A 1 81 ? -17.206 8.615 20.895 1.00 88.06 81 GLU A CA 1
ATOM 616 C C . GLU A 1 81 ? -18.031 8.784 22.180 1.00 88.06 81 GLU A C 1
ATOM 618 O O . GLU A 1 81 ? -17.527 9.305 23.175 1.00 88.06 81 GLU A O 1
ATOM 623 N N . GLN A 1 82 ? -19.265 8.268 22.208 1.00 89.69 82 GLN A N 1
ATOM 624 C CA . GLN A 1 82 ? -20.114 8.279 23.406 1.00 89.69 82 GLN A CA 1
ATOM 625 C C . GLN A 1 82 ? -19.560 7.397 24.535 1.00 89.69 82 GLN A C 1
ATOM 627 O O . GLN A 1 82 ? -19.918 7.575 25.701 1.00 89.69 82 GLN A O 1
ATOM 632 N N . GLN A 1 83 ? -18.679 6.445 24.219 1.00 89.56 83 GLN A N 1
ATOM 633 C CA . GLN A 1 83 ? -18.060 5.570 25.206 1.00 89.56 83 GLN A CA 1
ATOM 634 C C . GLN A 1 83 ? -16.737 6.164 25.702 1.00 89.56 83 GLN A C 1
ATOM 636 O O . GLN A 1 83 ? -15.738 6.214 24.984 1.00 89.56 83 GLN A O 1
ATOM 641 N N . GLN A 1 84 ? -16.694 6.535 26.983 1.00 87.56 84 GLN A N 1
ATOM 642 C CA . GLN A 1 84 ? -15.556 7.232 27.599 1.00 87.56 84 GLN A CA 1
ATOM 643 C C . GLN A 1 84 ? -14.219 6.467 27.508 1.00 87.56 84 GLN A C 1
ATOM 645 O O . GLN A 1 84 ? -13.156 7.082 27.463 1.00 87.56 84 GLN A O 1
ATOM 650 N N . LEU A 1 85 ? -14.251 5.131 27.441 1.00 87.56 85 LEU A N 1
ATOM 651 C CA . LEU A 1 85 ? -13.049 4.302 27.276 1.00 87.56 85 LEU A CA 1
ATOM 652 C C . LEU A 1 85 ? -12.509 4.288 25.835 1.00 87.56 85 LEU A C 1
ATOM 654 O O . LEU A 1 85 ? -11.316 4.063 25.636 1.00 87.56 85 LEU A O 1
ATOM 658 N N . LEU A 1 86 ? -13.369 4.507 24.835 1.00 86.25 86 LEU A N 1
ATOM 659 C CA . LEU A 1 86 ? -13.021 4.407 23.412 1.00 86.25 86 LEU A CA 1
ATOM 660 C C . LEU A 1 86 ? -12.707 5.760 22.769 1.00 86.25 86 LEU A C 1
ATOM 662 O O . LEU A 1 86 ? -12.002 5.802 21.761 1.00 86.25 86 LEU A O 1
ATOM 666 N N . GLN A 1 87 ? -13.127 6.858 23.398 1.00 87.81 87 GLN A N 1
ATOM 667 C CA . GLN A 1 87 ? -12.842 8.229 22.979 1.00 87.81 87 GLN A CA 1
ATOM 668 C C . GLN A 1 87 ? -11.379 8.490 22.538 1.00 87.81 87 GLN A C 1
ATOM 670 O O . GLN A 1 87 ? -11.189 9.054 21.457 1.00 87.81 87 GLN A O 1
ATOM 675 N N . PRO A 1 88 ? -10.320 8.062 23.268 1.00 91.25 88 PRO A N 1
ATOM 676 C CA . PRO A 1 88 ? -8.941 8.338 22.847 1.00 91.25 88 PRO A CA 1
ATOM 677 C C . PRO A 1 88 ? -8.523 7.608 21.558 1.00 91.25 88 PRO A C 1
ATOM 679 O O . PRO A 1 88 ? -7.559 8.015 20.909 1.00 91.25 88 PRO A O 1
ATOM 682 N N . TYR A 1 89 ? -9.235 6.550 21.162 1.00 90.06 89 TYR A N 1
ATOM 683 C CA . TYR A 1 89 ? -8.924 5.765 19.966 1.00 90.06 89 TYR A CA 1
ATOM 684 C C . TYR A 1 89 ? -9.581 6.311 18.696 1.00 90.06 89 TYR A C 1
ATOM 686 O O . TYR A 1 89 ? -9.133 5.976 17.600 1.00 90.06 89 TYR A O 1
ATOM 694 N N . VAL A 1 90 ? -10.575 7.197 18.816 1.00 89.38 90 VAL A N 1
ATOM 695 C CA . VAL A 1 90 ? -11.320 7.750 17.672 1.00 89.38 90 VAL A CA 1
ATOM 696 C C . VAL A 1 90 ? -10.396 8.512 16.715 1.00 89.38 90 VAL A C 1
ATOM 698 O O . VAL A 1 90 ? -10.436 8.295 15.504 1.00 89.38 90 VAL A O 1
ATOM 701 N N . LEU A 1 91 ? -9.508 9.367 17.233 1.00 89.31 91 LEU A N 1
ATOM 702 C CA . LEU A 1 91 ? -8.602 10.165 16.399 1.00 89.31 91 LEU A CA 1
ATOM 703 C C . LEU A 1 91 ? -7.564 9.300 15.646 1.00 89.31 91 LEU A C 1
ATOM 705 O O . LEU A 1 91 ? -7.423 9.472 14.432 1.00 89.31 91 LEU A O 1
ATOM 709 N N . PRO A 1 92 ? -6.838 8.363 16.293 1.00 89.94 92 PRO A N 1
ATOM 710 C CA . PRO A 1 92 ? -5.992 7.403 15.581 1.00 89.94 92 PRO A CA 1
ATOM 711 C C . PRO A 1 92 ? -6.756 6.578 14.541 1.00 89.94 92 PRO A C 1
ATOM 713 O O . PRO A 1 92 ? -6.249 6.353 13.443 1.00 89.94 92 PRO A O 1
ATOM 716 N N . LEU A 1 93 ? -7.983 6.169 14.859 1.00 90.38 93 LEU A N 1
ATOM 717 C CA . LEU A 1 93 ? -8.814 5.363 13.974 1.00 90.38 93 LEU A CA 1
ATOM 718 C C . LEU A 1 93 ? -9.213 6.132 12.708 1.00 90.38 93 LEU A C 1
ATOM 720 O O . LEU A 1 93 ? -9.075 5.592 11.613 1.00 90.38 93 LEU A O 1
ATOM 724 N N . LYS A 1 94 ? -9.580 7.418 12.820 1.00 90.44 94 LYS A N 1
ATOM 725 C CA . LYS A 1 94 ? -9.817 8.295 11.658 1.00 90.44 94 LYS A CA 1
ATOM 726 C C . LYS A 1 94 ? -8.611 8.354 10.714 1.00 90.44 94 LYS A C 1
ATOM 728 O O . LYS A 1 94 ? -8.779 8.296 9.498 1.00 90.44 94 LYS A O 1
ATOM 733 N N . LYS A 1 95 ? -7.390 8.416 11.259 1.00 90.44 95 LYS A N 1
ATOM 734 C CA . LYS A 1 95 ? -6.149 8.429 10.461 1.00 90.44 95 LYS A CA 1
ATOM 735 C C . LYS A 1 95 ? -5.925 7.113 9.718 1.00 90.44 95 LYS A C 1
ATOM 737 O O . LYS A 1 95 ? -5.522 7.139 8.560 1.00 90.44 95 LYS A O 1
ATOM 742 N N . ILE A 1 96 ? -6.189 5.978 10.368 1.00 88.94 96 ILE A N 1
ATOM 743 C CA . ILE A 1 96 ? -6.065 4.648 9.750 1.00 88.94 96 ILE A CA 1
ATOM 744 C C . ILE A 1 96 ? -7.113 4.476 8.651 1.00 88.94 96 ILE A C 1
ATOM 746 O O . ILE A 1 96 ? -6.770 4.078 7.544 1.00 88.94 96 ILE A O 1
ATOM 750 N N . ILE A 1 97 ? -8.362 4.848 8.929 1.00 90.19 97 ILE A N 1
ATOM 751 C CA . ILE A 1 97 ? -9.459 4.850 7.956 1.00 90.19 97 ILE A CA 1
ATOM 752 C C . ILE A 1 97 ? -9.083 5.675 6.720 1.00 90.19 97 ILE A C 1
ATOM 754 O O . ILE A 1 97 ? -9.236 5.214 5.591 1.00 90.19 97 ILE A O 1
ATOM 758 N N . PHE A 1 98 ? -8.539 6.874 6.928 1.00 90.94 98 PHE A N 1
ATOM 759 C CA . PHE A 1 98 ? -8.081 7.730 5.842 1.00 90.94 98 PHE A CA 1
ATOM 760 C C . PHE A 1 98 ? -6.919 7.111 5.051 1.00 90.94 98 PHE A C 1
ATOM 762 O O . PHE A 1 98 ? -6.896 7.185 3.824 1.00 90.94 98 PHE A O 1
ATOM 769 N N . ALA A 1 99 ? -5.961 6.475 5.730 1.00 87.69 99 ALA A N 1
ATOM 770 C CA . ALA A 1 99 ? -4.857 5.786 5.071 1.00 87.69 99 ALA A CA 1
ATOM 771 C C . ALA A 1 99 ? -5.345 4.607 4.213 1.00 87.69 99 ALA A C 1
ATOM 773 O O . ALA A 1 99 ? -4.917 4.475 3.066 1.00 87.69 99 ALA A O 1
ATOM 774 N N . GLN A 1 100 ? -6.283 3.812 4.736 1.00 87.44 100 GLN A N 1
ATOM 775 C CA . GLN A 1 100 ? -6.939 2.722 4.012 1.00 87.44 100 GLN A CA 1
ATOM 776 C C . GLN A 1 100 ? -7.663 3.267 2.776 1.00 87.44 100 GLN A C 1
ATOM 778 O O . GLN A 1 100 ? -7.442 2.791 1.666 1.00 87.44 100 GLN A O 1
ATOM 783 N N . LEU A 1 101 ? -8.466 4.323 2.943 1.00 89.56 101 LEU A N 1
ATOM 784 C CA . LEU A 1 101 ? -9.156 5.004 1.850 1.00 89.56 101 LEU A CA 1
ATOM 785 C C . LEU A 1 101 ? -8.176 5.449 0.759 1.00 89.56 101 LEU A C 1
ATOM 787 O O . LEU A 1 101 ? -8.391 5.160 -0.415 1.00 89.56 101 LEU A O 1
ATOM 791 N N . ALA A 1 102 ? -7.096 6.137 1.133 1.00 88.25 102 ALA A N 1
ATOM 792 C CA . ALA A 1 102 ? -6.115 6.639 0.180 1.00 88.25 102 ALA A CA 1
ATOM 793 C C . ALA A 1 102 ? -5.473 5.497 -0.628 1.00 88.25 102 ALA A C 1
ATOM 795 O O . ALA A 1 102 ? -5.326 5.616 -1.844 1.00 88.25 102 ALA A O 1
ATOM 796 N N . GLN A 1 103 ? -5.166 4.368 0.019 1.00 86.00 103 GLN A N 1
ATOM 797 C CA . GLN A 1 103 ? -4.661 3.163 -0.648 1.00 86.00 103 GLN A CA 1
ATOM 798 C C . GLN A 1 103 ? -5.688 2.505 -1.569 1.00 86.00 103 GLN A C 1
ATOM 800 O O . GLN A 1 103 ? -5.335 2.012 -2.639 1.00 86.00 103 GLN A O 1
ATOM 805 N N . GLN A 1 104 ? -6.960 2.471 -1.172 1.00 88.50 104 GLN A N 1
ATOM 806 C CA . GLN A 1 104 ? -8.019 1.948 -2.031 1.00 88.50 104 GLN A CA 1
ATOM 807 C C . GLN A 1 104 ? -8.210 2.845 -3.262 1.00 88.50 104 GLN A C 1
ATOM 809 O O . GLN A 1 104 ? -8.329 2.337 -4.376 1.00 88.50 104 GLN A O 1
ATOM 814 N N . LEU A 1 105 ? -8.162 4.171 -3.089 1.00 88.19 105 LEU A N 1
ATOM 815 C CA . LEU A 1 105 ? -8.254 5.131 -4.191 1.00 88.19 105 LEU A CA 1
ATOM 816 C C . LEU A 1 105 ? -7.085 5.002 -5.167 1.00 88.19 105 LEU A C 1
ATOM 818 O O . LEU A 1 105 ? -7.325 4.982 -6.372 1.00 88.19 105 LEU A O 1
ATOM 822 N N . SER A 1 106 ? -5.854 4.823 -4.676 1.00 85.44 106 SER A N 1
ATOM 823 C CA . SER A 1 106 ? -4.684 4.658 -5.548 1.00 85.44 106 SER A CA 1
ATOM 824 C C . SER A 1 106 ? -4.732 3.397 -6.412 1.00 85.44 106 SER A C 1
ATOM 826 O O . SER A 1 106 ? -3.995 3.300 -7.384 1.00 85.44 106 SER A O 1
ATOM 828 N N . ARG A 1 107 ? -5.558 2.404 -6.055 1.00 84.00 107 ARG A N 1
ATOM 829 C CA . ARG A 1 107 ? -5.744 1.183 -6.857 1.00 84.00 107 ARG A CA 1
ATOM 830 C C . ARG A 1 107 ? -6.770 1.350 -7.980 1.00 84.00 107 ARG A C 1
ATOM 832 O O . ARG A 1 107 ? -6.777 0.538 -8.895 1.00 84.00 107 ARG A O 1
ATOM 839 N N . VAL A 1 108 ? -7.657 2.341 -7.880 1.00 86.81 108 VAL A N 1
ATOM 840 C CA . VAL A 1 108 ? -8.828 2.488 -8.766 1.00 86.81 108 VAL A CA 1
ATOM 841 C C . VAL A 1 108 ? -8.723 3.719 -9.661 1.00 86.81 108 VAL A C 1
ATOM 843 O O . VAL A 1 108 ? -9.236 3.700 -10.776 1.00 86.81 108 VAL A O 1
ATOM 846 N N . TYR A 1 109 ? -8.081 4.786 -9.186 1.00 87.50 109 TYR A N 1
ATOM 847 C CA . TYR A 1 109 ? -8.033 6.073 -9.871 1.00 87.50 109 TYR A CA 1
ATOM 848 C C . TYR A 1 109 ? -6.603 6.437 -10.253 1.00 87.50 109 TYR A C 1
ATOM 850 O O . TYR A 1 109 ? -5.736 6.468 -9.390 1.00 87.50 109 TYR A O 1
ATOM 858 N N . ASP A 1 110 ? -6.385 6.819 -11.513 1.00 84.75 110 ASP A N 1
ATOM 859 C CA . ASP A 1 110 ? -5.127 7.438 -11.953 1.00 84.75 110 ASP A CA 1
ATOM 860 C C . ASP A 1 110 ? -5.038 8.907 -11.522 1.00 84.75 110 ASP A C 1
ATOM 862 O O . ASP A 1 110 ? -4.014 9.377 -11.020 1.00 84.75 110 ASP A O 1
ATOM 866 N N . SER A 1 111 ? -6.140 9.641 -11.701 1.00 88.00 111 SER A N 1
ATOM 867 C CA . SER A 1 111 ? -6.274 11.041 -11.308 1.00 88.00 111 SER A CA 1
ATOM 868 C C . SER A 1 111 ? -7.662 11.323 -10.734 1.00 88.00 111 SER A C 1
ATOM 870 O O . SER A 1 111 ? -8.659 10.726 -11.142 1.00 88.00 111 SER A O 1
ATOM 872 N N . LEU A 1 112 ? -7.728 12.228 -9.760 1.00 91.00 112 LEU A N 1
ATOM 873 C CA . LEU A 1 112 ? -8.942 12.556 -9.023 1.00 91.00 112 LEU A CA 1
ATOM 874 C C . LEU A 1 112 ? -8.970 14.044 -8.681 1.00 91.00 112 LEU A C 1
ATOM 876 O O . LEU A 1 112 ? -8.031 14.562 -8.091 1.00 91.00 112 LEU A O 1
ATOM 880 N N . SER A 1 113 ? -10.056 14.752 -8.990 1.00 92.88 113 SER A N 1
ATOM 881 C CA . SER A 1 113 ? -10.160 16.168 -8.616 1.00 92.88 113 SER A CA 1
ATOM 882 C C . SER A 1 113 ? -10.233 16.348 -7.094 1.00 92.88 113 SER A C 1
ATOM 884 O O . SER A 1 113 ? -11.037 15.695 -6.426 1.00 92.88 113 SER A O 1
ATOM 886 N N . ILE A 1 114 ? -9.470 17.302 -6.552 1.00 90.31 114 ILE A N 1
ATOM 887 C CA . ILE A 1 114 ? -9.487 17.674 -5.126 1.00 90.31 114 ILE A CA 1
ATOM 888 C C . ILE A 1 114 ? -10.895 18.122 -4.705 1.00 90.31 114 ILE A C 1
ATOM 890 O O . ILE A 1 114 ? -11.370 17.763 -3.631 1.00 90.31 114 ILE A O 1
ATOM 894 N N . HIS A 1 115 ? -11.611 18.844 -5.573 1.00 90.00 115 HIS A N 1
ATOM 895 C CA . HIS A 1 115 ? -12.984 19.271 -5.290 1.00 90.00 115 HIS A CA 1
ATOM 896 C C . HIS A 1 115 ? -13.939 18.078 -5.168 1.00 90.00 115 HIS A C 1
ATOM 898 O O . HIS A 1 115 ? -14.839 18.081 -4.331 1.00 90.00 115 HIS A O 1
ATOM 904 N N . HIS A 1 116 ? -13.748 17.044 -5.989 1.00 89.25 116 HIS A N 1
ATOM 905 C CA . HIS A 1 116 ? -14.540 15.824 -5.876 1.00 89.25 116 HIS A CA 1
ATOM 906 C C . HIS A 1 116 ? -14.193 15.059 -4.590 1.00 89.25 116 HIS A C 1
ATOM 908 O O . HIS A 1 116 ? -15.093 14.625 -3.875 1.00 89.25 116 HIS A O 1
ATOM 914 N N . PHE A 1 117 ? -12.904 14.965 -4.261 1.00 89.38 117 PHE A N 1
ATOM 915 C CA . PHE A 1 117 ? -12.422 14.302 -3.052 1.00 89.38 117 PHE A CA 1
ATOM 916 C C . PHE A 1 117 ? -13.019 14.903 -1.770 1.00 89.38 117 PHE A C 1
ATOM 918 O O . PHE A 1 117 ? -13.569 14.172 -0.950 1.00 89.38 117 PHE A O 1
ATOM 925 N 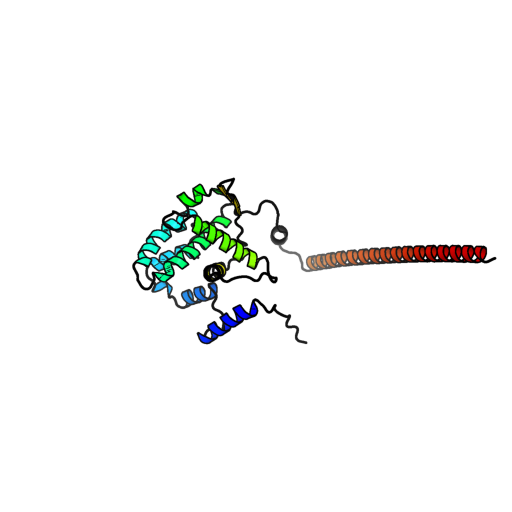N . VAL A 1 118 ? -12.979 16.230 -1.631 1.00 88.94 118 VAL A N 1
ATOM 926 C CA . VAL A 1 118 ? -13.460 16.940 -0.431 1.00 88.94 118 VAL A CA 1
ATOM 927 C C . VAL A 1 118 ? -14.988 16.922 -0.298 1.00 88.94 118 VAL A C 1
ATOM 929 O O . VAL A 1 118 ? -15.510 16.904 0.811 1.00 88.94 118 VAL A O 1
ATOM 932 N N . ASN A 1 119 ? -15.727 16.932 -1.411 1.00 86.81 119 ASN A N 1
ATOM 933 C CA . ASN A 1 119 ? -17.190 16.998 -1.350 1.00 86.81 119 ASN A CA 1
ATOM 934 C C . ASN A 1 119 ? -17.864 15.627 -1.251 1.00 86.81 119 ASN A C 1
ATOM 936 O O . ASN A 1 119 ? -18.890 15.511 -0.587 1.00 86.81 119 ASN A O 1
ATOM 940 N N . TYR A 1 120 ? -17.329 14.609 -1.931 1.00 83.31 120 TYR A N 1
ATOM 941 C CA . TYR A 1 120 ? -18.021 13.325 -2.092 1.00 83.31 120 TYR A CA 1
ATOM 942 C C . TYR A 1 120 ? -17.364 12.164 -1.352 1.00 83.31 120 TYR A C 1
ATOM 944 O O . TYR A 1 120 ? -18.060 11.210 -1.021 1.00 83.31 120 TYR A O 1
ATOM 952 N N . ILE A 1 121 ? -16.052 12.219 -1.109 1.00 84.56 121 ILE A N 1
ATOM 953 C CA . ILE A 1 121 ? -15.304 11.073 -0.578 1.00 84.56 121 ILE A CA 1
ATOM 954 C C . ILE A 1 121 ? -14.967 11.279 0.894 1.00 84.56 121 ILE A C 1
ATOM 956 O O . ILE A 1 121 ? -15.244 10.406 1.708 1.00 84.56 121 ILE A O 1
ATOM 960 N N . CYS A 1 122 ? -14.394 12.429 1.249 1.00 83.88 122 CYS A N 1
ATOM 961 C CA . CYS A 1 122 ? -14.035 12.760 2.623 1.00 83.88 122 CYS A CA 1
ATOM 962 C C . CYS A 1 122 ? -14.712 14.078 3.027 1.00 83.88 122 CYS A C 1
ATOM 964 O O . CYS A 1 122 ? -14.150 15.146 2.776 1.00 83.88 122 CYS A O 1
ATOM 966 N N . PRO A 1 123 ? -15.925 14.018 3.614 1.00 80.31 123 PRO A N 1
ATOM 967 C CA . PRO A 1 123 ? -16.629 15.205 4.080 1.00 80.31 123 PRO A CA 1
ATOM 968 C C . PRO A 1 123 ? -15.816 15.951 5.143 1.00 80.31 123 PRO A C 1
ATOM 970 O O . PRO A 1 123 ? -15.122 15.333 5.952 1.00 80.31 123 PRO A O 1
ATOM 973 N N . GLN A 1 124 ? -15.988 17.274 5.216 1.00 77.38 124 GLN A N 1
ATOM 974 C CA . GLN A 1 124 ? -15.331 18.124 6.224 1.00 77.38 124 GLN A CA 1
ATOM 975 C C . GLN A 1 124 ? -15.648 17.708 7.671 1.00 77.38 124 GLN A C 1
ATOM 977 O O . GLN A 1 124 ? -14.849 17.954 8.570 1.00 77.38 124 GLN A O 1
ATOM 982 N N . SER A 1 125 ? -16.793 17.060 7.899 1.00 80.06 125 SER A N 1
ATOM 983 C CA . SER A 1 125 ? -17.174 16.492 9.198 1.00 80.06 125 SER A CA 1
ATOM 984 C C . SER A 1 125 ? -16.237 15.367 9.656 1.00 80.06 125 SER A C 1
ATOM 986 O O . SER A 1 125 ? -16.014 15.176 10.854 1.00 80.06 125 SER A O 1
ATOM 988 N N . PHE A 1 126 ? -15.664 14.618 8.710 1.00 84.88 126 PHE A N 1
ATOM 989 C CA . PHE A 1 126 ? -14.760 13.518 9.011 1.00 84.88 126 PHE A CA 1
ATOM 990 C C . PHE A 1 126 ? -13.340 14.027 9.266 1.00 84.88 126 PHE A C 1
ATOM 992 O O . PHE A 1 126 ? -12.779 13.761 10.338 1.00 84.88 126 PHE A O 1
ATOM 999 N N . LEU A 1 127 ? -12.782 14.753 8.289 1.00 86.81 127 LEU A N 1
ATOM 1000 C CA . LEU A 1 127 ? -11.426 15.295 8.315 1.00 86.81 127 LEU A CA 1
ATOM 1001 C C . LEU A 1 127 ? -11.336 16.566 7.460 1.00 86.81 127 LEU A C 1
ATOM 1003 O O . LEU A 1 127 ? -11.875 16.620 6.355 1.00 86.81 127 LEU A O 1
ATOM 1007 N N . SER A 1 128 ? -10.608 17.574 7.945 1.00 90.75 128 SER A N 1
ATOM 1008 C CA . SER A 1 128 ? -10.369 18.791 7.166 1.00 90.75 128 SER A CA 1
ATOM 1009 C C . SER A 1 128 ? -9.384 18.543 6.016 1.00 90.75 128 SER A C 1
ATOM 1011 O O . SER A 1 128 ? -8.502 17.687 6.116 1.00 90.75 128 SER A O 1
ATOM 1013 N N . TRP A 1 129 ? -9.468 19.326 4.931 1.00 89.31 129 TRP A N 1
ATOM 1014 C CA . TRP A 1 129 ? -8.510 19.205 3.816 1.00 89.31 129 TRP A CA 1
ATOM 1015 C C . TRP A 1 129 ? -7.050 19.370 4.275 1.00 89.31 129 TRP A C 1
ATOM 1017 O O . TRP A 1 129 ? -6.190 18.610 3.845 1.00 89.31 129 TRP A O 1
ATOM 1027 N N . ALA A 1 130 ? -6.766 20.314 5.178 1.00 90.25 130 ALA A N 1
ATOM 1028 C CA . ALA A 1 130 ? -5.409 20.558 5.672 1.00 90.25 130 ALA A CA 1
ATOM 1029 C C . ALA A 1 130 ? -4.824 19.339 6.410 1.00 90.25 130 ALA A C 1
ATOM 1031 O O . ALA A 1 130 ? -3.653 18.985 6.241 1.00 90.25 130 ALA A O 1
ATOM 1032 N N . GLU A 1 131 ? -5.649 18.659 7.206 1.00 89.62 131 GLU A N 1
ATOM 1033 C CA . GLU A 1 131 ? -5.255 17.423 7.877 1.00 89.62 131 GLU A CA 1
ATOM 1034 C C . GLU A 1 131 ? -5.131 16.265 6.885 1.00 89.62 131 GLU A C 1
ATOM 1036 O O . GLU A 1 131 ? -4.156 15.518 6.950 1.00 89.62 131 GLU A O 1
ATOM 1041 N N . ALA A 1 132 ? -6.069 16.137 5.942 1.00 89.88 132 ALA A N 1
ATOM 1042 C CA . ALA A 1 132 ? -6.039 15.123 4.890 1.00 89.88 132 ALA A CA 1
ATOM 1043 C C . ALA A 1 132 ? -4.765 15.226 4.039 1.00 89.88 132 ALA A C 1
ATOM 1045 O O . ALA A 1 132 ? -4.090 14.227 3.797 1.00 89.88 132 ALA A O 1
ATOM 1046 N N . GLU A 1 133 ? -4.398 16.442 3.640 1.00 90.94 133 GLU A N 1
ATOM 1047 C CA . GLU A 1 133 ? -3.172 16.746 2.911 1.00 90.94 133 GLU A CA 1
ATOM 1048 C C . GLU A 1 133 ? -1.937 16.344 3.723 1.00 90.94 133 GLU A C 1
ATOM 1050 O O . GLU A 1 133 ? -1.085 15.597 3.239 1.00 90.94 133 GLU A O 1
ATOM 1055 N N . THR A 1 134 ? -1.875 16.754 4.992 1.00 90.75 134 THR A N 1
ATOM 1056 C CA . THR A 1 134 ? -0.768 16.397 5.890 1.00 90.75 134 THR A CA 1
ATOM 1057 C C . THR A 1 134 ? -0.642 14.879 6.046 1.00 90.75 134 THR A C 1
ATOM 1059 O O . THR A 1 134 ? 0.466 14.337 6.031 1.00 90.75 134 THR A O 1
ATOM 1062 N N . LEU A 1 135 ? -1.768 14.166 6.154 1.00 89.25 135 LEU A N 1
ATOM 1063 C CA . LEU A 1 135 ? -1.783 12.708 6.212 1.00 89.25 135 LEU A CA 1
ATOM 1064 C C . LEU A 1 135 ? -1.309 12.082 4.898 1.00 89.25 135 LEU A C 1
ATOM 1066 O O . LEU A 1 135 ? -0.458 11.196 4.956 1.00 89.25 135 LEU A O 1
ATOM 1070 N N . LEU A 1 136 ? -1.766 12.555 3.734 1.00 89.06 136 LEU A N 1
ATOM 1071 C CA . LEU A 1 136 ? -1.291 12.078 2.427 1.00 89.06 136 LEU A CA 1
ATOM 1072 C C . LEU A 1 136 ? 0.227 12.239 2.295 1.00 89.06 136 LEU A C 1
ATOM 1074 O O . LEU A 1 136 ? 0.922 11.279 1.963 1.00 89.06 136 LEU A O 1
ATOM 1078 N N . VAL A 1 137 ? 0.758 13.414 2.641 1.00 88.75 137 VAL A N 1
ATOM 1079 C CA . VAL A 1 137 ? 2.205 13.678 2.644 1.00 88.75 137 VAL A CA 1
ATOM 1080 C C . VAL A 1 137 ? 2.929 12.750 3.625 1.00 88.75 137 VAL A C 1
ATOM 1082 O O . VAL A 1 137 ? 3.978 12.186 3.301 1.00 88.75 137 VAL A O 1
ATOM 1085 N N . SER A 1 138 ? 2.369 12.519 4.816 1.00 86.50 138 SER A N 1
ATOM 1086 C CA . SER A 1 138 ? 2.953 11.598 5.798 1.00 86.50 138 SER A CA 1
ATOM 1087 C C . SER A 1 138 ? 3.000 10.150 5.288 1.00 86.50 138 SER A C 1
ATOM 1089 O O . SER A 1 138 ? 4.011 9.469 5.475 1.00 86.50 138 SER A O 1
ATOM 1091 N N . LEU A 1 139 ? 1.964 9.700 4.573 1.00 85.19 139 LEU A N 1
ATOM 1092 C CA . LEU A 1 139 ? 1.883 8.361 3.988 1.00 85.19 139 LEU A CA 1
ATOM 1093 C C . LEU A 1 139 ? 2.886 8.195 2.847 1.00 85.19 139 LEU A C 1
ATOM 1095 O O . LEU A 1 139 ? 3.623 7.210 2.819 1.00 85.19 139 LEU A O 1
ATOM 1099 N N . VAL A 1 140 ? 2.980 9.181 1.951 1.00 85.25 140 VAL A N 1
ATOM 1100 C CA . VAL A 1 140 ? 3.965 9.181 0.859 1.00 85.25 140 VAL A CA 1
ATOM 1101 C C . VAL A 1 140 ? 5.386 9.215 1.412 1.00 85.25 140 VAL A C 1
ATOM 1103 O O . VAL A 1 140 ? 6.227 8.440 0.968 1.00 85.25 140 VAL A O 1
ATOM 1106 N N . SER A 1 141 ? 5.667 10.050 2.415 1.00 81.75 141 SER A N 1
ATOM 1107 C CA . SER A 1 141 ? 7.004 10.128 3.016 1.00 81.75 141 SER A CA 1
ATOM 1108 C C . SER A 1 141 ? 7.389 8.857 3.781 1.00 81.75 141 SER A C 1
ATOM 1110 O O . SER A 1 141 ? 8.550 8.454 3.740 1.00 81.75 141 SER A O 1
ATOM 1112 N N . SER A 1 142 ? 6.433 8.182 4.422 1.00 76.31 142 SER A N 1
ATOM 1113 C CA . SER A 1 142 ? 6.661 6.893 5.087 1.00 76.31 142 SER A CA 1
ATOM 1114 C C . SER A 1 142 ? 6.871 5.768 4.068 1.00 76.31 142 SER A C 1
ATOM 1116 O O . SER A 1 142 ? 7.798 4.972 4.209 1.00 76.31 142 SER A O 1
ATOM 1118 N N . SER A 1 143 ? 6.078 5.744 2.991 1.00 67.25 143 SER A N 1
ATOM 1119 C CA . SER A 1 143 ? 6.228 4.776 1.900 1.00 67.25 143 SER A CA 1
ATOM 1120 C C . SER A 1 143 ? 7.526 5.002 1.118 1.00 67.25 143 SER A C 1
ATOM 1122 O O . SER A 1 143 ? 8.225 4.048 0.794 1.00 67.25 143 SER A O 1
ATOM 1124 N N . SER A 1 144 ? 7.921 6.258 0.890 1.00 62.22 144 SER A N 1
ATOM 1125 C CA . SER A 1 144 ? 9.189 6.589 0.240 1.00 62.22 144 SER A CA 1
ATOM 1126 C C . SER A 1 144 ? 10.387 6.249 1.112 1.00 62.22 144 SER A C 1
ATOM 1128 O O . SER A 1 144 ? 11.341 5.711 0.582 1.00 62.22 144 SER A O 1
ATOM 1130 N N . ARG A 1 145 ? 10.356 6.458 2.435 1.00 54.06 145 ARG A N 1
ATOM 1131 C CA . ARG A 1 145 ? 11.442 5.988 3.323 1.00 54.06 145 ARG A CA 1
ATOM 1132 C C . ARG A 1 145 ? 11.589 4.468 3.304 1.00 54.06 145 ARG A C 1
ATOM 1134 O O . ARG A 1 145 ? 12.710 3.975 3.387 1.00 54.06 145 ARG A O 1
ATOM 1141 N N . SER A 1 146 ? 10.478 3.749 3.128 1.00 50.03 146 SER A N 1
ATOM 1142 C CA . SER A 1 146 ? 10.488 2.305 2.876 1.00 50.03 146 SER A CA 1
ATOM 1143 C C . SER A 1 146 ? 11.045 1.936 1.492 1.00 50.03 146 SER A C 1
ATOM 1145 O O . SER A 1 146 ? 11.505 0.811 1.322 1.00 50.03 146 SER A O 1
ATOM 1147 N N . ARG A 1 147 ? 11.016 2.854 0.511 1.00 44.84 147 ARG A N 1
ATOM 1148 C CA . ARG A 1 147 ? 11.630 2.699 -0.825 1.00 44.84 147 ARG A CA 1
ATOM 1149 C C . ARG A 1 147 ? 13.094 3.157 -0.877 1.00 44.84 147 ARG A C 1
ATOM 1151 O O . ARG A 1 147 ? 13.866 2.632 -1.669 1.00 44.84 147 ARG A O 1
ATOM 1158 N N . THR A 1 148 ? 13.470 4.144 -0.066 1.00 41.16 148 THR A N 1
ATOM 1159 C CA . THR A 1 148 ? 14.734 4.885 -0.147 1.00 41.16 148 THR A CA 1
ATOM 1160 C C . THR A 1 148 ? 15.418 4.969 1.215 1.00 41.16 148 THR A C 1
ATOM 1162 O O . THR A 1 148 ? 15.629 6.060 1.717 1.00 41.16 148 THR A O 1
ATOM 1165 N N . THR A 1 149 ? 15.737 3.848 1.857 1.00 40.53 149 THR A N 1
ATOM 1166 C CA . THR A 1 149 ? 16.882 3.721 2.783 1.00 40.53 149 THR A CA 1
ATOM 1167 C C . THR A 1 149 ? 17.239 2.224 2.896 1.00 40.53 149 THR A C 1
ATOM 1169 O O . THR A 1 149 ? 16.351 1.385 2.768 1.00 40.53 149 THR A O 1
ATOM 1172 N N . PRO A 1 150 ? 18.531 1.873 3.039 1.00 40.53 150 PRO A N 1
ATOM 1173 C CA . PRO A 1 150 ? 19.307 2.275 4.202 1.00 40.53 150 PRO A CA 1
ATOM 1174 C C . PRO A 1 150 ? 20.312 3.368 3.835 1.00 40.53 150 PRO A C 1
ATOM 1176 O O . PRO A 1 150 ? 21.420 3.052 3.429 1.00 40.53 150 PRO A O 1
ATOM 1179 N N . ALA A 1 151 ? 19.954 4.648 3.977 1.00 39.84 151 ALA A N 1
ATOM 1180 C CA . ALA A 1 151 ? 20.935 5.731 4.083 1.00 39.84 151 ALA A CA 1
ATOM 1181 C C . ALA A 1 151 ? 20.281 7.079 4.426 1.00 39.84 151 ALA A C 1
ATOM 1183 O O . ALA A 1 151 ? 19.549 7.645 3.625 1.00 39.84 151 ALA A O 1
ATOM 1184 N N . ALA A 1 152 ? 20.646 7.588 5.603 1.00 37.03 152 ALA A N 1
ATOM 1185 C CA . ALA A 1 152 ? 20.875 9.001 5.907 1.00 37.03 152 ALA A CA 1
ATOM 1186 C C . ALA A 1 152 ? 19.741 10.021 5.671 1.00 37.03 152 ALA A C 1
ATOM 1188 O O . ALA A 1 152 ? 19.608 10.589 4.594 1.00 37.03 152 ALA A O 1
ATOM 1189 N N . ALA A 1 153 ? 19.052 10.381 6.758 1.00 37.12 153 ALA A N 1
ATOM 1190 C CA . ALA A 1 153 ? 18.867 11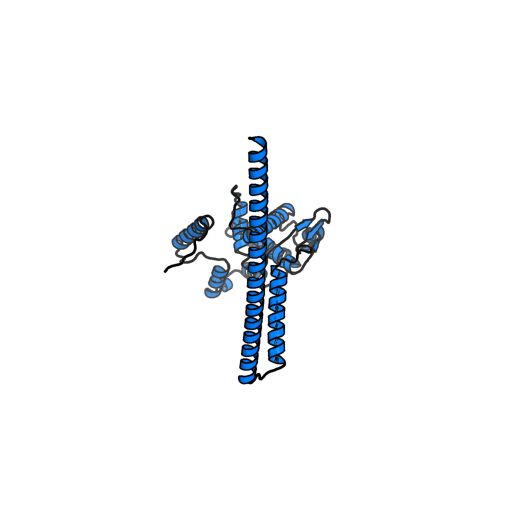.783 7.146 1.00 37.12 153 ALA A CA 1
ATOM 1191 C C . ALA A 1 153 ? 18.359 11.847 8.595 1.00 37.12 153 ALA A C 1
ATOM 1193 O O . ALA A 1 153 ? 17.234 11.448 8.899 1.00 37.12 153 ALA A O 1
ATOM 1194 N N . ASP A 1 154 ? 19.233 12.327 9.477 1.00 36.22 154 ASP A N 1
ATOM 1195 C CA . ASP A 1 154 ? 18.906 12.830 10.807 1.00 36.22 154 ASP A CA 1
ATOM 1196 C C . ASP A 1 154 ? 17.827 13.920 10.752 1.00 36.22 154 ASP A C 1
ATOM 1198 O O . ASP A 1 154 ? 17.754 14.688 9.793 1.00 36.22 154 ASP A O 1
ATOM 1202 N N . GLY A 1 155 ? 17.068 14.059 11.844 1.00 36.59 155 GLY A N 1
ATOM 1203 C CA . GLY A 1 155 ? 16.467 15.347 12.191 1.00 36.59 155 GLY A CA 1
ATOM 1204 C C . GLY A 1 155 ? 14.999 15.326 12.602 1.00 36.59 155 GLY A C 1
ATOM 1205 O O . GLY A 1 155 ? 14.104 15.500 11.785 1.00 36.59 155 GLY A O 1
ATOM 1206 N N . SER A 1 156 ? 14.801 15.290 13.918 1.00 31.47 156 SER A N 1
ATOM 1207 C CA . SER A 1 156 ? 13.661 15.845 14.653 1.00 31.47 156 SER A CA 1
ATOM 1208 C C . SER A 1 156 ? 12.342 15.060 14.671 1.00 31.47 156 SER A C 1
ATOM 1210 O O . SER A 1 156 ? 11.525 15.029 13.752 1.00 31.47 156 SER A O 1
ATOM 1212 N N . SER A 1 157 ? 12.130 14.481 15.847 1.00 43.97 157 SER A N 1
ATOM 1213 C CA . SER A 1 157 ? 10.863 14.101 16.450 1.00 43.97 157 SER A CA 1
ATOM 1214 C C . SER A 1 157 ? 9.747 15.128 16.223 1.00 43.97 157 SER A C 1
ATOM 1216 O O . SER A 1 157 ? 9.742 16.201 16.822 1.00 43.97 157 SER A O 1
ATOM 1218 N N . SER A 1 158 ? 8.721 14.733 15.475 1.00 33.38 158 SER A N 1
ATOM 1219 C CA . SER A 1 158 ? 7.356 15.165 15.767 1.00 33.38 158 SER A CA 1
ATOM 1220 C C . SER A 1 158 ? 6.571 13.935 16.217 1.00 33.38 158 SER A C 1
ATOM 1222 O O . SER A 1 158 ? 6.614 12.884 15.581 1.00 33.38 158 SER A O 1
ATOM 1224 N N . SER A 1 159 ? 5.864 14.034 17.342 1.00 40.72 159 SER A N 1
ATOM 1225 C CA . SER A 1 159 ? 5.004 12.969 17.888 1.00 40.72 159 SER A CA 1
ATOM 1226 C C . SER A 1 159 ? 3.910 12.511 16.905 1.00 40.72 159 SER A C 1
ATOM 1228 O O . SER A 1 159 ? 3.375 11.411 17.038 1.00 40.72 159 SER A O 1
ATOM 1230 N N . ALA A 1 160 ? 3.638 13.300 15.861 1.00 37.84 160 ALA A N 1
ATOM 1231 C CA . ALA A 1 160 ? 2.792 12.934 14.729 1.00 37.84 160 ALA A CA 1
ATOM 1232 C C . ALA A 1 160 ? 3.413 11.851 13.820 1.00 37.84 160 ALA A C 1
ATOM 1234 O O . ALA A 1 160 ? 2.682 11.027 13.270 1.00 37.84 160 ALA A O 1
ATOM 1235 N N . ALA A 1 161 ? 4.746 11.791 13.710 1.00 39.12 161 ALA A N 1
ATOM 1236 C CA . ALA A 1 161 ? 5.454 10.799 12.897 1.00 39.12 161 ALA A CA 1
ATOM 1237 C C . ALA A 1 161 ? 5.406 9.386 13.508 1.00 39.12 161 ALA A C 1
ATOM 1239 O O . ALA A 1 161 ? 5.420 8.400 12.776 1.00 39.12 161 ALA A O 1
ATOM 1240 N N . ALA A 1 162 ? 5.284 9.269 14.835 1.00 37.72 162 ALA A N 1
ATOM 1241 C CA . ALA A 1 162 ? 5.141 7.977 15.509 1.00 37.72 162 ALA A CA 1
ATOM 1242 C C . ALA A 1 162 ? 3.763 7.335 15.251 1.00 37.72 162 ALA A C 1
ATOM 1244 O O . ALA A 1 162 ? 3.676 6.127 15.035 1.00 37.72 162 ALA A O 1
ATOM 1245 N N . ALA A 1 163 ? 2.698 8.144 15.195 1.00 37.19 163 ALA A N 1
ATOM 1246 C CA . ALA A 1 163 ? 1.357 7.674 14.840 1.00 37.19 163 ALA A CA 1
ATOM 1247 C C . ALA A 1 163 ? 1.249 7.313 13.345 1.00 37.19 163 ALA A C 1
ATOM 1249 O O . ALA A 1 163 ? 0.631 6.310 12.998 1.00 37.19 163 ALA A O 1
ATOM 1250 N N . ALA A 1 164 ? 1.906 8.080 12.467 1.00 38.50 164 ALA A N 1
ATOM 1251 C CA . ALA A 1 164 ? 1.983 7.770 11.039 1.00 38.50 164 ALA A CA 1
ATOM 1252 C C . ALA A 1 164 ? 2.821 6.509 10.756 1.00 38.50 164 ALA A C 1
ATOM 1254 O O . ALA A 1 164 ? 2.460 5.722 9.889 1.00 38.50 164 ALA A O 1
ATOM 1255 N N . ALA A 1 165 ? 3.882 6.251 11.531 1.00 41.69 165 ALA A N 1
ATOM 1256 C CA . ALA A 1 165 ? 4.666 5.019 11.431 1.00 41.69 165 ALA A CA 1
ATOM 1257 C C . ALA A 1 165 ? 3.892 3.775 11.913 1.00 41.69 165 ALA A C 1
ATOM 1259 O O . ALA A 1 165 ? 4.076 2.692 11.362 1.00 41.69 165 ALA A O 1
ATOM 1260 N N . ALA A 1 166 ? 2.999 3.917 12.900 1.00 41.41 166 ALA A N 1
ATOM 1261 C CA . ALA A 1 166 ? 2.085 2.847 13.311 1.00 41.41 166 ALA A CA 1
ATOM 1262 C C . ALA A 1 166 ? 0.991 2.581 12.257 1.00 41.41 166 ALA A C 1
ATOM 1264 O O . ALA A 1 166 ? 0.650 1.427 12.014 1.00 41.41 166 ALA A O 1
ATOM 1265 N N . ALA A 1 167 ? 0.505 3.625 11.575 1.00 40.78 167 ALA A N 1
ATOM 1266 C CA . ALA A 1 167 ? -0.399 3.489 10.429 1.00 40.78 167 ALA A CA 1
ATOM 1267 C C . ALA A 1 167 ? 0.311 2.924 9.179 1.00 40.78 167 ALA A C 1
ATOM 1269 O O . ALA A 1 167 ? -0.279 2.157 8.428 1.00 40.78 167 ALA A O 1
ATOM 1270 N N . ALA A 1 168 ? 1.597 3.218 8.978 1.00 41.03 168 ALA A N 1
ATOM 1271 C CA . ALA A 1 168 ? 2.401 2.631 7.904 1.00 41.03 168 ALA A CA 1
ATOM 1272 C C . ALA A 1 168 ? 2.734 1.152 8.168 1.00 41.03 168 ALA A C 1
ATOM 1274 O O . ALA A 1 168 ? 2.743 0.357 7.237 1.00 41.03 168 ALA A O 1
ATOM 1275 N N . ALA A 1 169 ? 2.917 0.751 9.431 1.00 43.34 169 ALA A N 1
ATOM 1276 C CA . ALA A 1 169 ? 3.006 -0.661 9.817 1.00 43.34 169 ALA A CA 1
ATOM 1277 C C . ALA A 1 169 ? 1.663 -1.409 9.691 1.00 43.34 169 ALA A C 1
ATOM 1279 O O . ALA A 1 169 ? 1.637 -2.637 9.762 1.00 43.34 169 ALA A O 1
ATOM 1280 N N . ALA A 1 170 ? 0.551 -0.684 9.511 1.00 42.78 170 ALA A N 1
ATOM 1281 C CA . ALA A 1 170 ? -0.746 -1.273 9.202 1.00 42.78 170 ALA A CA 1
ATOM 1282 C C . ALA A 1 170 ? -0.927 -1.600 7.709 1.00 42.78 170 ALA A C 1
ATOM 1284 O O . ALA A 1 170 ? -1.748 -2.447 7.360 1.00 42.78 170 ALA A O 1
ATOM 1285 N N . ALA A 1 171 ? -0.116 -0.984 6.850 1.00 42.47 171 ALA A N 1
ATOM 1286 C CA . ALA A 1 171 ? -0.105 -1.162 5.408 1.00 42.47 171 ALA A CA 1
ATOM 1287 C C . ALA A 1 171 ? 0.834 -2.303 4.983 1.00 42.47 171 ALA A C 1
ATOM 1289 O O . ALA A 1 171 ? 1.762 -2.104 4.204 1.00 42.47 171 ALA A O 1
ATOM 1290 N N . ASP A 1 172 ? 0.600 -3.510 5.493 1.00 39.75 172 ASP A N 1
ATOM 1291 C CA . ASP A 1 172 ? 1.372 -4.720 5.157 1.00 39.75 172 ASP A CA 1
ATOM 1292 C C . ASP A 1 172 ? 0.944 -5.317 3.795 1.00 39.75 172 ASP A C 1
ATOM 1294 O O . ASP A 1 172 ? 0.858 -6.526 3.605 1.00 39.75 172 ASP A O 1
ATOM 1298 N N . SER A 1 173 ? 0.634 -4.450 2.824 1.00 38.91 173 SER A N 1
ATOM 1299 C CA . SER A 1 173 ? 0.501 -4.826 1.420 1.00 38.91 173 SER A CA 1
ATOM 1300 C C . SER A 1 173 ? 1.588 -4.101 0.650 1.00 38.91 173 SER A C 1
ATOM 1302 O O . SER A 1 173 ? 1.592 -2.873 0.580 1.00 38.91 173 SER A O 1
ATOM 1304 N N . SER A 1 174 ? 2.490 -4.880 0.070 1.00 47.56 174 SER A N 1
ATOM 1305 C CA . SER A 1 174 ? 3.653 -4.535 -0.752 1.00 47.56 174 SER A CA 1
ATOM 1306 C C . SER A 1 174 ? 3.354 -3.725 -2.030 1.00 47.56 174 SER A C 1
ATOM 1308 O O . SER A 1 174 ? 4.086 -3.812 -3.013 1.00 47.56 174 SER A O 1
ATOM 1310 N N . SER A 1 175 ? 2.294 -2.916 -2.045 1.00 55.25 175 SER A N 1
ATOM 1311 C CA . SER A 1 175 ? 2.022 -1.928 -3.081 1.00 55.25 175 SER A CA 1
ATOM 1312 C C . SER A 1 175 ? 2.670 -0.600 -2.697 1.00 55.25 175 SER A C 1
ATOM 1314 O O . SER A 1 175 ? 2.309 0.013 -1.691 1.00 55.25 175 SER A O 1
ATOM 1316 N N . SER A 1 176 ? 3.619 -0.140 -3.508 1.00 63.97 176 SER A N 1
ATOM 1317 C CA . SER A 1 176 ? 4.172 1.208 -3.413 1.00 63.97 176 SER A CA 1
ATOM 1318 C C . SER A 1 176 ? 3.047 2.240 -3.514 1.00 63.97 176 SER A C 1
ATOM 1320 O O . SER A 1 176 ? 2.423 2.371 -4.561 1.00 63.97 176 SER A O 1
ATOM 1322 N N . PHE A 1 177 ? 2.787 2.974 -2.433 1.00 75.12 177 PHE A N 1
ATOM 1323 C CA . PHE A 1 177 ? 1.843 4.088 -2.449 1.00 75.12 177 PHE A CA 1
ATOM 1324 C C . PHE A 1 177 ? 2.572 5.360 -2.904 1.00 75.12 177 PHE A C 1
ATOM 1326 O O . PHE A 1 177 ? 3.542 5.798 -2.268 1.00 75.12 177 PHE A O 1
ATOM 1333 N N . SER A 1 178 ? 2.133 5.934 -4.020 1.00 81.12 178 SER A N 1
ATOM 1334 C CA . SER A 1 178 ? 2.604 7.207 -4.572 1.00 81.12 178 SER A CA 1
ATOM 1335 C C . SER A 1 178 ? 1.401 8.105 -4.816 1.00 81.12 178 SER A C 1
ATOM 1337 O O . SER A 1 178 ? 0.442 7.689 -5.453 1.00 81.12 178 SER A O 1
ATOM 1339 N N . VAL A 1 179 ? 1.438 9.333 -4.301 1.00 85.69 179 VAL A N 1
ATOM 1340 C CA . VAL A 1 179 ? 0.422 10.353 -4.584 1.00 85.69 179 VAL A CA 1
ATOM 1341 C C . VAL A 1 179 ? 1.120 11.680 -4.769 1.00 85.69 179 VAL A C 1
ATOM 1343 O O . VAL A 1 179 ? 1.970 12.062 -3.962 1.00 85.69 179 VAL A O 1
ATOM 1346 N N . ARG A 1 180 ? 0.752 12.387 -5.830 1.00 84.62 180 ARG A N 1
ATOM 1347 C CA . ARG A 1 180 ? 1.180 13.753 -6.106 1.00 84.62 180 ARG A CA 1
ATOM 1348 C C . ARG A 1 180 ? -0.036 14.664 -6.064 1.00 84.62 180 ARG A C 1
ATOM 1350 O O . ARG A 1 180 ? -1.076 14.348 -6.633 1.00 84.62 180 ARG A O 1
ATOM 1357 N N . ILE A 1 181 ? 0.110 15.792 -5.383 1.00 88.69 181 ILE A N 1
ATOM 1358 C CA . ILE A 1 181 ? -0.930 16.813 -5.291 1.00 88.69 181 ILE A CA 1
ATOM 1359 C C . ILE A 1 181 ? -0.557 17.925 -6.268 1.00 88.69 181 ILE A C 1
ATOM 1361 O O . ILE A 1 181 ? 0.465 18.587 -6.090 1.00 88.69 181 ILE A O 1
ATOM 1365 N N . ASP A 1 182 ? -1.360 18.103 -7.315 1.00 87.56 182 ASP A N 1
ATOM 1366 C CA . ASP A 1 182 ? -1.232 19.210 -8.259 1.00 87.56 182 ASP A CA 1
ATOM 1367 C C . ASP A 1 182 ? -2.287 20.276 -7.935 1.00 87.56 182 ASP A C 1
ATOM 1369 O O . ASP A 1 182 ? -3.483 20.109 -8.193 1.00 87.56 182 ASP A O 1
ATOM 1373 N N . TYR A 1 183 ? -1.843 21.392 -7.356 1.00 88.44 183 TYR A N 1
ATOM 1374 C CA . TYR A 1 183 ? -2.721 22.513 -7.016 1.00 88.44 183 TYR A CA 1
ATOM 1375 C C . TYR A 1 183 ? -3.137 23.347 -8.230 1.00 88.44 183 TYR A C 1
ATOM 1377 O O . TYR A 1 183 ? -4.196 23.972 -8.185 1.00 88.44 183 TYR A O 1
ATOM 1385 N N . ALA A 1 184 ? -2.349 23.353 -9.311 1.00 89.06 184 ALA A N 1
ATOM 1386 C CA . ALA A 1 184 ? -2.688 24.092 -10.524 1.00 89.06 184 ALA A CA 1
ATOM 1387 C C . ALA A 1 184 ? -3.844 23.401 -11.257 1.00 89.06 184 ALA A C 1
ATOM 1389 O O . ALA A 1 184 ? -4.832 24.046 -11.607 1.00 89.06 184 ALA A O 1
ATOM 1390 N N . ALA A 1 185 ? -3.764 22.075 -11.394 1.00 86.25 185 ALA A N 1
ATOM 1391 C CA . ALA A 1 185 ? -4.838 21.252 -11.951 1.00 86.25 185 ALA A CA 1
ATOM 1392 C C . ALA A 1 185 ? -5.959 20.938 -10.939 1.00 86.25 185 ALA A C 1
ATOM 1394 O O . ALA A 1 185 ? -7.005 20.409 -11.316 1.00 86.25 185 ALA A O 1
ATOM 1395 N N . LYS A 1 186 ? -5.752 21.253 -9.651 1.00 90.88 186 LYS A N 1
ATOM 1396 C CA . LYS A 1 186 ? -6.622 20.865 -8.527 1.00 90.88 186 LYS A CA 1
ATOM 1397 C C . LYS A 1 186 ? -6.932 19.364 -8.541 1.00 90.88 186 LYS A C 1
ATOM 1399 O O . LYS A 1 186 ? -8.090 18.961 -8.377 1.00 90.88 186 LYS A O 1
ATOM 1404 N N . ALA A 1 187 ? -5.905 18.544 -8.746 1.00 89.50 187 ALA A N 1
ATOM 1405 C CA . ALA A 1 187 ? -6.024 17.101 -8.899 1.00 89.50 187 ALA A CA 1
ATOM 1406 C C . ALA A 1 187 ? -5.004 16.341 -8.038 1.00 89.50 187 ALA A C 1
ATOM 1408 O O . ALA A 1 187 ? -3.854 16.743 -7.876 1.00 89.50 187 ALA A O 1
ATOM 1409 N N . LEU A 1 188 ? -5.455 15.219 -7.493 1.00 87.94 188 LEU A N 1
ATOM 1410 C CA . LEU A 1 188 ? -4.650 14.164 -6.903 1.00 87.94 188 LEU A CA 1
ATOM 1411 C C . LEU A 1 188 ? -4.280 13.190 -8.018 1.00 87.94 188 LEU A C 1
ATOM 1413 O O . LEU A 1 188 ? -5.163 12.663 -8.690 1.00 87.94 18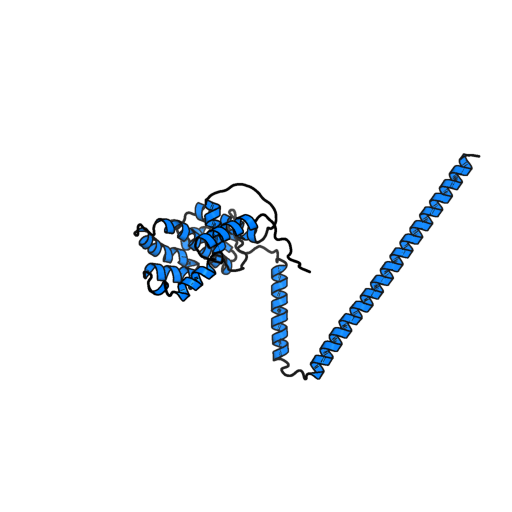8 LEU A O 1
ATOM 1417 N N . ILE A 1 189 ? -2.990 12.964 -8.217 1.00 87.62 189 ILE A N 1
ATOM 1418 C CA . ILE A 1 189 ? -2.457 12.046 -9.220 1.00 87.62 189 ILE A CA 1
ATOM 1419 C C . ILE A 1 189 ? -1.841 10.869 -8.461 1.00 87.62 189 ILE A C 1
ATOM 1421 O O . ILE A 1 189 ? -0.888 11.055 -7.702 1.00 87.62 189 ILE A O 1
ATOM 1425 N N . PHE A 1 190 ? -2.411 9.678 -8.623 1.00 84.06 190 PHE A N 1
ATOM 1426 C CA . PHE A 1 190 ? -1.964 8.455 -7.946 1.00 84.06 190 PHE A CA 1
ATOM 1427 C C . PHE A 1 190 ? -0.952 7.670 -8.791 1.00 84.06 190 PHE A C 1
ATOM 1429 O O . PHE A 1 190 ? -0.077 6.993 -8.249 1.00 84.06 190 PHE A O 1
ATOM 1436 N N . SER A 1 191 ? -1.024 7.818 -10.113 1.00 73.75 191 SER A N 1
ATOM 1437 C CA . SER A 1 191 ? -0.108 7.171 -11.051 1.00 73.75 191 SER A CA 1
ATOM 1438 C C . SER A 1 191 ? 1.140 8.027 -11.276 1.00 73.75 191 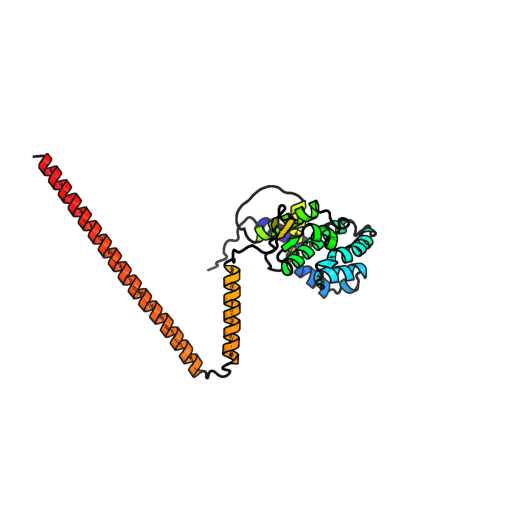SER A C 1
ATOM 1440 O O . SER A 1 191 ? 1.058 9.240 -11.475 1.00 73.75 191 SER A O 1
ATOM 1442 N N . GLU A 1 192 ? 2.323 7.413 -11.233 1.00 64.75 192 GLU A N 1
ATOM 1443 C CA . GLU A 1 192 ? 3.550 8.086 -11.662 1.00 64.75 192 GLU A CA 1
ATOM 1444 C C . GLU A 1 192 ? 3.473 8.312 -13.181 1.00 64.75 192 GLU A C 1
ATOM 1446 O O . GLU A 1 192 ? 3.295 7.346 -13.924 1.00 64.75 192 GLU A O 1
ATOM 1451 N N . PRO A 1 193 ? 3.569 9.561 -13.672 1.00 54.25 193 PRO A N 1
ATOM 1452 C CA . PRO A 1 193 ? 3.604 9.798 -15.105 1.00 54.25 193 PRO A CA 1
ATOM 1453 C C . PRO A 1 193 ? 4.911 9.240 -15.693 1.00 54.25 193 PRO A C 1
ATOM 1455 O O . PRO A 1 193 ? 6.003 9.667 -15.320 1.00 54.25 193 PRO A O 1
ATOM 1458 N N . ASP A 1 194 ? 4.763 8.281 -16.607 1.00 47.34 194 ASP A N 1
ATOM 1459 C CA . ASP A 1 194 ? 5.668 7.904 -17.707 1.00 47.34 194 ASP A CA 1
ATOM 1460 C C . ASP A 1 194 ? 7.106 7.447 -17.426 1.00 47.34 194 ASP A C 1
ATOM 1462 O O . ASP A 1 194 ? 7.846 7.146 -18.365 1.00 47.34 194 ASP A O 1
ATOM 1466 N N . VAL A 1 195 ? 7.523 7.278 -16.175 1.00 49.06 195 VAL A N 1
ATOM 1467 C CA . VAL A 1 195 ? 8.741 6.513 -15.886 1.00 49.06 195 VAL A CA 1
ATOM 1468 C C . VAL A 1 195 ? 8.301 5.109 -15.539 1.00 49.06 195 VAL A C 1
ATOM 1470 O O . VAL A 1 195 ? 8.001 4.845 -14.385 1.00 49.06 195 VAL A O 1
ATOM 1473 N N . TYR A 1 196 ? 8.237 4.202 -16.520 1.00 54.12 196 TYR A N 1
ATOM 1474 C CA . TY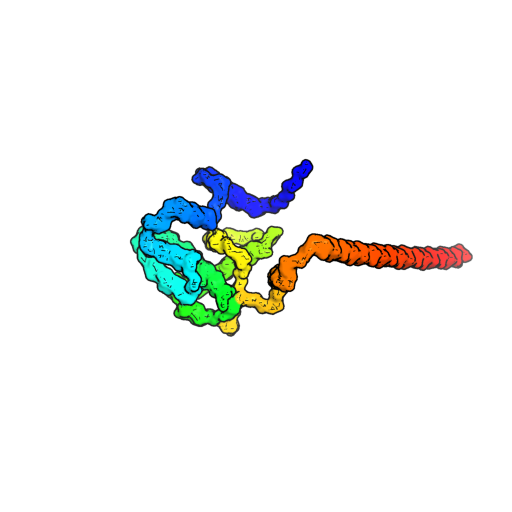R A 1 196 ? 8.146 2.775 -16.214 1.00 54.12 196 TYR A CA 1
ATOM 1475 C C . TYR A 1 196 ? 9.302 2.442 -15.268 1.00 54.12 196 TYR A C 1
ATOM 1477 O O . TYR A 1 196 ? 10.456 2.438 -15.714 1.00 54.12 196 TYR A O 1
ATOM 1485 N N . PRO A 1 197 ? 9.057 2.185 -13.972 1.00 58.88 197 PRO A N 1
ATOM 1486 C CA . PRO A 1 197 ? 10.147 1.786 -13.113 1.00 58.88 197 PRO A CA 1
ATOM 1487 C C . PRO A 1 197 ? 10.637 0.443 -13.659 1.00 58.88 197 PRO A C 1
ATOM 1489 O O . PRO A 1 197 ? 9.829 -0.396 -14.069 1.00 58.88 197 PRO A O 1
ATOM 1492 N N . GLU A 1 198 ? 11.952 0.212 -13.697 1.00 59.94 198 GLU A N 1
ATOM 1493 C CA . GLU A 1 198 ? 12.510 -1.058 -14.193 1.00 59.94 198 GLU A CA 1
ATOM 1494 C C . GLU A 1 198 ? 11.823 -2.286 -13.560 1.00 59.94 198 GLU A C 1
ATOM 1496 O O . GLU A 1 198 ? 11.762 -3.356 -14.163 1.00 59.94 198 GLU A O 1
ATOM 1501 N N . SER A 1 199 ? 11.278 -2.134 -12.347 1.00 63.41 199 SER A N 1
ATOM 1502 C CA . SER A 1 199 ? 10.482 -3.138 -11.641 1.00 63.41 199 SER A CA 1
ATOM 1503 C C . SER A 1 199 ? 9.192 -3.536 -12.366 1.00 63.41 199 SER A C 1
ATOM 1505 O O . SER A 1 199 ? 8.888 -4.726 -12.389 1.00 63.41 199 SER A O 1
ATOM 1507 N N . TYR A 1 200 ? 8.463 -2.600 -12.983 1.00 68.06 200 TYR A N 1
ATOM 1508 C CA . TYR A 1 200 ? 7.238 -2.896 -13.734 1.00 68.06 200 TYR A CA 1
ATOM 1509 C C . TYR A 1 200 ? 7.547 -3.647 -15.032 1.00 68.06 200 TYR A C 1
ATOM 1511 O O . TYR A 1 200 ? 6.881 -4.623 -15.366 1.00 68.06 200 TYR A O 1
ATOM 1519 N N . LEU A 1 201 ? 8.611 -3.253 -15.741 1.00 77.69 201 LEU A N 1
ATOM 1520 C CA . LEU A 1 201 ? 9.063 -3.985 -16.928 1.00 77.69 201 LEU A CA 1
ATOM 1521 C C . LEU A 1 201 ? 9.526 -5.400 -16.562 1.00 77.69 201 LEU A C 1
ATOM 1523 O O . LEU A 1 201 ? 9.169 -6.359 -17.243 1.00 77.69 201 LEU A O 1
ATOM 1527 N N . ARG A 1 202 ? 10.262 -5.557 -15.453 1.00 78.44 202 ARG A N 1
ATOM 1528 C CA . ARG A 1 202 ? 10.695 -6.872 -14.954 1.00 78.44 202 ARG A CA 1
ATOM 1529 C C . ARG A 1 202 ? 9.518 -7.752 -14.534 1.00 78.44 202 ARG A C 1
ATOM 1531 O O . ARG A 1 202 ? 9.513 -8.934 -14.870 1.00 78.44 202 ARG A O 1
ATOM 1538 N N . SER A 1 203 ? 8.533 -7.214 -13.814 1.00 82.06 203 SER A N 1
ATOM 1539 C CA . SER A 1 203 ? 7.362 -7.989 -13.387 1.00 82.06 203 SER A CA 1
ATOM 1540 C C . SER A 1 203 ? 6.465 -8.360 -14.568 1.00 82.06 203 SER A C 1
ATOM 1542 O O . SER A 1 203 ? 6.025 -9.505 -14.643 1.00 82.06 203 SER A O 1
ATOM 1544 N N . SER A 1 204 ? 6.269 -7.446 -15.522 1.00 84.75 204 SER A N 1
ATOM 1545 C CA . SER A 1 204 ? 5.517 -7.696 -16.754 1.00 84.75 204 SER A CA 1
ATOM 1546 C C . SER A 1 204 ? 6.186 -8.770 -17.617 1.00 84.75 204 SER A C 1
ATOM 1548 O O . SER A 1 204 ? 5.534 -9.739 -17.999 1.00 84.75 204 SER A O 1
ATOM 1550 N N . LEU A 1 205 ? 7.507 -8.691 -17.829 1.00 89.12 205 LEU A N 1
ATOM 1551 C CA . LEU A 1 205 ? 8.256 -9.715 -18.568 1.00 89.12 205 LEU A CA 1
ATOM 1552 C C . LEU A 1 205 ? 8.237 -11.081 -17.871 1.00 89.12 205 LEU A C 1
ATOM 1554 O O . LEU A 1 205 ? 8.080 -12.096 -18.541 1.00 89.12 205 LEU A O 1
ATOM 1558 N N . ASN A 1 206 ? 8.353 -11.121 -16.542 1.00 87.56 206 ASN A N 1
ATOM 1559 C CA . ASN A 1 206 ? 8.279 -12.365 -15.768 1.00 87.56 206 ASN A CA 1
ATOM 1560 C C . ASN A 1 206 ? 6.853 -12.957 -15.767 1.00 87.56 206 ASN A C 1
ATOM 1562 O O . ASN A 1 206 ? 6.669 -14.168 -15.835 1.00 87.56 206 ASN A O 1
ATOM 1566 N N . SER A 1 207 ? 5.813 -12.118 -15.737 1.00 90.69 207 SER A N 1
ATOM 1567 C CA . SER A 1 207 ? 4.429 -12.583 -15.889 1.00 90.69 207 SER A CA 1
ATOM 1568 C C . SER A 1 207 ? 4.175 -13.113 -17.296 1.00 90.69 207 SER A C 1
ATOM 1570 O O . SER A 1 207 ? 3.510 -14.135 -17.451 1.00 90.69 207 SER A O 1
ATOM 1572 N N . LEU A 1 208 ? 4.714 -12.441 -18.316 1.00 93.94 208 LEU A N 1
ATOM 1573 C CA . LEU A 1 208 ? 4.583 -12.863 -19.703 1.00 93.94 208 LEU A CA 1
ATOM 1574 C C . LEU A 1 208 ? 5.312 -14.187 -19.924 1.00 93.94 208 LEU A C 1
ATOM 1576 O O . LEU A 1 208 ? 4.720 -15.084 -20.510 1.00 93.94 208 LEU A O 1
ATOM 1580 N N . SER A 1 209 ? 6.533 -14.350 -19.401 1.00 92.88 209 SER A N 1
ATOM 1581 C CA . SER A 1 209 ? 7.268 -15.615 -19.513 1.00 92.88 209 SER A CA 1
ATOM 1582 C C . SER A 1 209 ? 6.490 -16.768 -18.882 1.00 92.88 209 SER A C 1
ATOM 1584 O O . SER A 1 209 ? 6.287 -17.777 -19.541 1.00 92.88 209 SER A O 1
ATOM 1586 N N . LYS A 1 210 ? 5.951 -16.585 -17.667 1.00 91.25 210 LYS A N 1
ATOM 1587 C CA . LYS A 1 210 ? 5.116 -17.597 -16.999 1.00 91.25 210 LYS A CA 1
ATOM 1588 C C . LYS A 1 210 ? 3.852 -17.934 -17.786 1.00 91.25 210 LYS A C 1
ATOM 1590 O O . LYS A 1 210 ? 3.501 -19.102 -17.899 1.00 91.25 210 LYS A O 1
ATOM 1595 N N . ALA A 1 211 ? 3.161 -16.930 -18.324 1.00 92.62 211 ALA A N 1
ATOM 1596 C CA . ALA A 1 211 ? 1.964 -17.154 -19.132 1.00 92.62 211 ALA A CA 1
ATOM 1597 C C . ALA A 1 211 ? 2.287 -17.925 -20.423 1.00 92.62 211 ALA A C 1
ATOM 1599 O O . ALA A 1 211 ? 1.507 -18.774 -20.849 1.00 92.62 211 ALA A O 1
ATOM 1600 N N . LEU A 1 212 ? 3.446 -17.649 -21.024 1.00 91.50 212 LEU A N 1
ATOM 1601 C CA . LEU A 1 212 ? 3.926 -18.325 -22.225 1.00 91.50 212 LEU A CA 1
ATOM 1602 C C . LEU A 1 212 ? 4.371 -19.762 -21.917 1.00 91.50 212 LEU A C 1
ATOM 1604 O O . LEU A 1 212 ? 4.025 -20.661 -22.674 1.00 91.50 212 LEU A O 1
ATOM 1608 N N . ASP A 1 213 ? 5.046 -19.992 -20.788 1.00 87.75 213 ASP A N 1
ATOM 1609 C CA . ASP A 1 213 ? 5.407 -21.332 -20.307 1.00 87.75 213 ASP A CA 1
ATOM 1610 C C . ASP A 1 213 ? 4.153 -22.194 -20.100 1.00 87.75 213 ASP A C 1
ATOM 1612 O O . ASP A 1 213 ? 4.067 -23.291 -20.650 1.00 87.75 213 ASP A O 1
ATOM 1616 N N . VAL A 1 214 ? 3.132 -21.660 -19.417 1.00 89.94 214 VAL A N 1
ATOM 1617 C CA . VAL A 1 214 ? 1.836 -22.341 -19.235 1.00 89.94 214 VAL A CA 1
ATOM 1618 C C . VAL A 1 214 ? 1.151 -22.607 -20.581 1.00 89.94 214 VAL A C 1
ATOM 1620 O O . VAL A 1 214 ? 0.617 -23.691 -20.806 1.00 89.94 214 VAL A O 1
ATOM 1623 N N . ALA A 1 215 ? 1.179 -21.649 -21.513 1.00 88.75 215 ALA A N 1
ATOM 1624 C CA . ALA A 1 215 ? 0.597 -21.838 -22.842 1.00 88.75 215 ALA A CA 1
ATOM 1625 C C . ALA A 1 215 ? 1.323 -22.929 -23.650 1.00 88.75 215 ALA A C 1
ATOM 1627 O O . ALA A 1 215 ? 0.673 -23.709 -24.345 1.00 88.75 215 ALA A O 1
ATOM 1628 N N . VAL A 1 216 ? 2.652 -23.011 -23.551 1.00 84.88 216 VAL A N 1
ATOM 1629 C CA . VAL A 1 216 ? 3.462 -24.060 -24.190 1.00 84.88 216 VAL A CA 1
ATOM 1630 C C . VAL A 1 216 ? 3.155 -25.429 -23.585 1.00 84.88 216 VAL A C 1
ATOM 1632 O O . VAL A 1 216 ? 3.002 -26.393 -24.334 1.00 84.88 216 VAL A O 1
ATOM 1635 N N . GLU A 1 217 ? 3.006 -25.503 -22.263 1.00 81.38 217 GLU A N 1
ATOM 1636 C CA . GLU A 1 217 ? 2.645 -26.723 -21.535 1.00 81.38 217 GLU A CA 1
ATOM 1637 C C . GLU A 1 217 ? 1.246 -27.230 -21.936 1.00 81.38 217 GLU A C 1
ATOM 1639 O O . GLU A 1 217 ? 1.058 -28.416 -22.197 1.00 81.38 217 GLU A O 1
ATOM 1644 N N . CYS A 1 218 ? 0.272 -26.328 -22.110 1.00 81.25 218 CYS A N 1
ATOM 1645 C CA . CYS A 1 218 ? -1.068 -26.681 -22.593 1.00 81.25 218 CYS A CA 1
ATOM 1646 C C . CYS A 1 218 ? -1.108 -27.084 -24.078 1.00 81.25 218 CYS A C 1
ATOM 1648 O O . CYS A 1 218 ? -1.894 -27.952 -24.457 1.00 81.25 218 CYS A O 1
ATOM 1650 N N . LEU A 1 219 ? -0.298 -26.453 -24.937 1.00 79.69 219 LEU A N 1
ATOM 1651 C CA . LEU A 1 219 ? -0.265 -26.749 -26.376 1.00 79.69 219 LEU A CA 1
ATOM 1652 C C . LEU A 1 219 ? 0.469 -28.056 -26.704 1.00 79.69 219 LEU A C 1
ATOM 1654 O O . LEU A 1 219 ? 0.279 -28.602 -27.793 1.00 79.69 219 LEU A O 1
ATOM 1658 N N . ARG A 1 220 ? 1.303 -28.567 -25.792 1.00 67.94 220 ARG A N 1
ATOM 1659 C CA . ARG A 1 220 ? 2.072 -29.796 -26.001 1.00 67.94 220 ARG A CA 1
ATOM 1660 C C . ARG A 1 220 ? 2.090 -30.656 -24.729 1.00 67.94 220 ARG A C 1
ATOM 1662 O O . ARG A 1 220 ? 3.105 -30.683 -24.042 1.00 67.94 220 ARG A O 1
ATOM 1669 N N . PRO A 1 221 ? 1.004 -31.389 -24.428 1.00 63.94 221 PRO A N 1
ATOM 1670 C CA . PRO A 1 221 ? 0.859 -32.046 -23.132 1.00 63.94 221 PRO A CA 1
ATOM 1671 C C . PRO A 1 221 ? 1.697 -33.323 -22.933 1.00 63.94 221 PRO A C 1
ATOM 1673 O O . PRO A 1 221 ? 1.574 -33.937 -21.889 1.00 63.94 221 PRO A O 1
ATOM 1676 N N . GLU A 1 222 ? 2.573 -33.730 -23.856 1.00 58.84 222 GLU A N 1
ATOM 1677 C CA . GLU A 1 222 ? 3.478 -34.875 -23.649 1.00 58.84 222 GLU A CA 1
ATOM 1678 C C . GLU A 1 222 ? 4.804 -34.631 -24.395 1.00 58.84 222 GLU A C 1
ATOM 1680 O O . GLU A 1 222 ? 4.987 -35.072 -25.533 1.00 58.84 222 GLU A O 1
ATOM 1685 N N . GLU A 1 223 ? 5.748 -33.897 -23.791 1.00 59.22 223 GLU A N 1
ATOM 1686 C CA . GLU A 1 223 ? 7.152 -34.053 -24.191 1.00 59.22 223 GLU A CA 1
ATOM 1687 C C . GLU A 1 223 ? 7.627 -35.395 -23.619 1.00 59.22 223 GLU A C 1
ATOM 1689 O O . GLU A 1 223 ? 7.836 -35.536 -22.416 1.00 59.22 223 GLU A O 1
ATOM 1694 N N . THR A 1 224 ? 7.796 -36.405 -24.479 1.00 66.31 224 THR A N 1
ATOM 1695 C CA . THR A 1 224 ? 8.543 -37.623 -24.121 1.00 66.31 224 THR A CA 1
ATOM 1696 C C . THR A 1 224 ? 9.870 -37.220 -23.463 1.00 66.31 224 THR A C 1
ATOM 1698 O O . THR A 1 224 ? 10.504 -36.283 -23.960 1.00 66.31 224 THR A O 1
ATOM 1701 N N . PRO A 1 225 ? 10.344 -37.911 -22.408 1.00 71.50 225 PRO A N 1
ATOM 1702 C CA . PRO A 1 225 ? 11.544 -37.511 -21.659 1.00 71.50 225 PRO A CA 1
ATOM 1703 C C . PRO A 1 225 ? 12.781 -37.339 -22.555 1.00 71.50 225 PRO A C 1
ATOM 1705 O O . PRO A 1 225 ? 13.641 -36.504 -22.284 1.00 71.50 225 PRO A O 1
ATOM 1708 N N . GLU A 1 226 ? 12.830 -38.062 -23.675 1.00 73.88 226 GLU A N 1
ATOM 1709 C CA . GLU A 1 226 ? 13.854 -37.927 -24.712 1.00 73.88 226 GLU A CA 1
ATOM 1710 C C . GLU A 1 226 ? 13.866 -36.531 -25.361 1.00 73.88 226 GLU A C 1
ATOM 1712 O O . GLU A 1 226 ? 14.926 -35.924 -25.481 1.00 73.88 226 GLU A O 1
ATOM 1717 N N . GLN A 1 227 ? 12.703 -35.958 -25.693 1.00 71.69 227 GLN A N 1
ATOM 1718 C CA . GLN A 1 227 ? 12.598 -34.615 -26.286 1.00 71.69 227 GLN A CA 1
ATOM 1719 C C . GLN A 1 227 ? 12.985 -33.516 -25.291 1.00 71.69 227 GLN A C 1
ATOM 1721 O O . GLN A 1 227 ? 13.610 -32.521 -25.667 1.00 71.69 227 GLN A O 1
ATOM 1726 N N . GLN A 1 228 ? 12.666 -33.704 -24.010 1.00 72.12 228 GLN A N 1
ATOM 1727 C CA . GLN A 1 228 ? 13.066 -32.779 -22.952 1.00 72.12 228 GLN A CA 1
ATOM 1728 C C . GLN A 1 228 ? 14.587 -32.827 -22.721 1.00 72.12 228 GLN A C 1
ATOM 1730 O O . GLN A 1 228 ? 15.245 -31.795 -22.529 1.00 72.12 228 GLN A O 1
ATOM 1735 N N . GLN A 1 229 ? 15.180 -34.020 -22.820 1.00 80.00 229 GLN A N 1
ATOM 1736 C CA . GLN A 1 229 ? 16.623 -34.210 -22.741 1.00 80.00 229 GLN A CA 1
ATOM 1737 C C . GLN A 1 229 ? 17.346 -33.649 -23.977 1.00 80.00 229 GLN A C 1
ATOM 1739 O O . GLN A 1 229 ? 18.357 -32.965 -23.828 1.00 80.00 229 GLN A O 1
ATOM 1744 N N . GLU A 1 230 ? 16.800 -33.819 -25.182 1.00 81.38 230 GLU A N 1
ATOM 1745 C CA . GLU A 1 230 ? 17.321 -33.191 -26.402 1.00 81.38 230 GLU A CA 1
ATOM 1746 C C . GLU A 1 230 ? 17.243 -31.662 -26.343 1.00 81.38 230 GLU A C 1
ATOM 1748 O O . GLU A 1 230 ? 18.216 -30.979 -26.670 1.00 81.38 230 GLU A O 1
ATOM 1753 N N . ARG A 1 231 ? 16.124 -31.101 -25.869 1.00 79.12 231 ARG A N 1
ATOM 1754 C CA . ARG A 1 231 ? 15.957 -29.650 -25.716 1.00 79.12 231 ARG A CA 1
ATOM 1755 C C . ARG A 1 231 ? 16.951 -29.078 -24.703 1.00 79.12 231 ARG A C 1
ATOM 1757 O O . ARG A 1 231 ? 17.569 -28.051 -24.983 1.00 79.12 231 ARG A O 1
ATOM 1764 N N . SER A 1 232 ? 17.143 -29.728 -23.554 1.00 82.94 232 SER A N 1
ATOM 1765 C CA . SER A 1 232 ? 18.124 -29.280 -22.552 1.00 82.94 232 SER A CA 1
ATOM 1766 C C . SER A 1 232 ? 19.566 -29.416 -23.053 1.00 82.94 232 SER A C 1
ATOM 1768 O O . SER A 1 232 ? 20.366 -28.496 -22.869 1.00 82.94 232 SER A O 1
ATOM 1770 N N . ALA A 1 233 ? 19.889 -30.491 -23.779 1.00 87.75 233 ALA A N 1
ATOM 1771 C CA . ALA A 1 233 ? 21.180 -30.654 -24.440 1.00 87.75 233 ALA A CA 1
ATOM 1772 C C . ALA A 1 233 ? 21.415 -29.569 -25.502 1.00 87.75 233 ALA A C 1
ATOM 1774 O O . ALA A 1 233 ? 22.510 -29.012 -25.586 1.00 87.75 233 ALA A O 1
ATOM 1775 N N . TYR A 1 234 ? 20.385 -29.212 -26.272 1.00 87.06 234 TYR A N 1
ATOM 1776 C CA . TYR A 1 234 ? 20.446 -28.140 -27.262 1.00 87.06 234 TYR A CA 1
ATOM 1777 C C . TYR A 1 234 ? 20.641 -26.764 -26.608 1.00 87.06 234 TYR A C 1
ATOM 1779 O O . TYR A 1 234 ? 21.497 -25.992 -27.041 1.00 87.06 234 TYR A O 1
ATOM 1787 N N . GLN A 1 235 ? 19.922 -26.471 -25.520 1.00 87.25 235 GLN A N 1
ATOM 1788 C CA . GLN A 1 235 ? 20.099 -25.236 -24.747 1.00 87.25 235 GLN A CA 1
ATOM 1789 C C . GLN A 1 235 ? 21.508 -25.136 -24.143 1.00 87.25 235 GLN A C 1
ATOM 1791 O O . GLN A 1 235 ? 22.152 -24.092 -24.257 1.00 87.25 235 GLN A O 1
ATOM 1796 N N . ALA A 1 236 ? 22.025 -26.231 -23.578 1.00 90.75 236 ALA A N 1
ATOM 1797 C CA . ALA A 1 236 ? 23.391 -26.300 -23.063 1.00 90.75 236 ALA A CA 1
ATOM 1798 C C . ALA A 1 236 ? 24.446 -26.171 -24.179 1.00 90.75 236 ALA A C 1
ATOM 1800 O O . ALA A 1 236 ? 25.513 -25.587 -23.985 1.00 90.75 236 ALA A O 1
ATOM 1801 N N . ALA A 1 237 ? 24.160 -26.687 -25.377 1.00 92.12 237 ALA A N 1
ATOM 1802 C CA . ALA A 1 237 ? 25.034 -26.520 -26.532 1.00 92.12 237 ALA A CA 1
ATOM 1803 C C . ALA A 1 237 ? 25.071 -25.061 -27.015 1.00 92.12 237 ALA A C 1
ATOM 1805 O O . ALA A 1 237 ? 26.144 -24.571 -27.378 1.00 92.12 237 ALA A O 1
ATOM 1806 N N . ILE A 1 238 ? 23.933 -24.355 -26.992 1.00 93.88 238 ILE A N 1
ATOM 1807 C CA . ILE A 1 238 ? 23.858 -22.927 -27.328 1.00 93.88 238 ILE A CA 1
ATOM 1808 C C . ILE A 1 238 ? 24.660 -22.094 -26.331 1.00 93.88 238 ILE A C 1
ATOM 1810 O O . ILE A 1 238 ? 25.501 -21.305 -26.763 1.00 93.88 238 ILE A O 1
ATOM 1814 N N . SER A 1 239 ? 24.452 -22.277 -25.023 1.00 89.06 239 SER A N 1
ATOM 1815 C CA . SER A 1 239 ? 25.185 -21.510 -24.006 1.00 89.06 239 SER A CA 1
ATOM 1816 C C . SER A 1 239 ? 26.692 -21.729 -24.130 1.00 89.06 239 SER A C 1
ATOM 1818 O O . SER A 1 239 ? 27.458 -20.768 -24.168 1.00 89.06 239 SER A O 1
ATOM 1820 N N . ARG A 1 240 ? 27.120 -22.978 -24.345 1.00 90.38 240 ARG A N 1
ATOM 1821 C CA . ARG A 1 240 ? 28.529 -23.313 -24.565 1.00 90.38 240 ARG A CA 1
ATOM 1822 C C . ARG A 1 240 ? 29.102 -22.685 -25.838 1.00 90.38 240 ARG A C 1
ATOM 1824 O O . ARG A 1 240 ? 30.252 -22.249 -25.833 1.00 90.38 240 ARG A O 1
ATOM 1831 N N . ARG A 1 241 ? 28.338 -22.617 -26.937 1.00 92.81 241 ARG A N 1
ATOM 1832 C CA . ARG A 1 241 ? 28.768 -21.904 -28.157 1.00 92.81 241 ARG A CA 1
ATOM 1833 C C . ARG A 1 241 ? 28.936 -20.412 -27.894 1.00 92.81 241 ARG A C 1
ATOM 1835 O O . ARG A 1 241 ? 29.962 -19.857 -28.280 1.00 92.81 241 ARG A O 1
ATOM 1842 N N . LEU A 1 242 ? 27.987 -19.804 -27.184 1.00 93.81 242 LEU A N 1
ATOM 1843 C CA . LEU A 1 242 ? 28.039 -18.392 -26.811 1.00 93.81 242 LEU A CA 1
ATOM 1844 C C . LEU A 1 242 ? 29.272 -18.084 -25.949 1.00 93.81 242 LEU A C 1
ATOM 1846 O O . LEU A 1 242 ? 29.969 -17.102 -26.187 1.00 93.81 242 LEU A O 1
ATOM 1850 N N . GLU A 1 243 ? 29.588 -18.949 -24.983 1.00 92.62 243 GLU A N 1
ATOM 1851 C CA . GLU A 1 243 ? 30.778 -18.822 -24.135 1.00 92.62 243 GLU A CA 1
ATOM 1852 C C . GLU A 1 243 ? 32.080 -18.959 -24.927 1.00 92.62 243 GLU A C 1
ATOM 1854 O O . GLU A 1 243 ? 33.024 -18.199 -24.706 1.00 92.62 243 GLU A O 1
ATOM 1859 N N . VAL A 1 244 ? 32.143 -19.903 -25.871 1.00 94.31 244 VAL A N 1
ATOM 1860 C CA . VAL A 1 244 ? 33.317 -20.089 -26.735 1.00 94.31 244 VAL A CA 1
ATOM 1861 C C . VAL A 1 244 ? 33.521 -18.880 -27.647 1.00 94.31 244 VAL A C 1
ATOM 1863 O O . VAL A 1 244 ? 34.655 -18.426 -27.811 1.00 94.31 244 VAL A O 1
ATOM 1866 N N . GLU A 1 245 ? 32.452 -18.333 -28.223 1.00 91.69 245 GLU A N 1
ATOM 1867 C CA . GLU A 1 245 ? 32.516 -17.103 -29.016 1.00 91.69 245 GLU A CA 1
ATOM 1868 C C . GLU A 1 245 ? 32.920 -15.903 -28.158 1.00 91.69 245 GLU A C 1
ATOM 1870 O O . GLU A 1 245 ? 33.854 -15.186 -28.518 1.00 91.69 245 GLU A O 1
ATOM 1875 N N . ALA A 1 246 ? 32.328 -15.741 -26.972 1.00 93.56 246 ALA A N 1
ATOM 1876 C CA . ALA A 1 246 ? 32.713 -14.703 -26.022 1.00 93.56 246 ALA A CA 1
ATOM 1877 C C . ALA A 1 246 ? 34.188 -14.830 -25.600 1.00 93.56 246 ALA A C 1
ATOM 1879 O O . ALA A 1 246 ? 34.895 -13.827 -25.491 1.00 93.56 246 ALA A O 1
ATOM 1880 N N . ALA A 1 247 ? 34.696 -16.051 -25.414 1.00 94.81 247 ALA A N 1
ATOM 1881 C CA . ALA A 1 247 ? 36.099 -16.303 -25.101 1.00 94.81 247 ALA A CA 1
ATOM 1882 C C . ALA A 1 247 ? 37.032 -15.969 -26.277 1.00 94.81 247 ALA A C 1
ATOM 1884 O O . ALA A 1 247 ? 38.103 -15.396 -26.060 1.00 94.81 247 ALA A O 1
ATOM 1885 N N . LYS A 1 248 ? 36.638 -16.280 -27.520 1.00 95.81 248 LYS A N 1
ATOM 1886 C CA . LYS A 1 248 ? 37.384 -15.874 -28.725 1.00 95.81 248 LYS A CA 1
ATOM 1887 C C . LYS A 1 248 ? 37.438 -14.353 -28.853 1.00 95.81 248 LYS A C 1
ATOM 1889 O O . LYS A 1 248 ? 38.527 -13.810 -29.029 1.00 95.81 248 LYS A O 1
ATOM 1894 N N . MET A 1 249 ? 36.303 -13.677 -28.673 1.00 91.56 249 MET A N 1
ATOM 1895 C CA . MET A 1 249 ? 36.220 -12.214 -28.688 1.00 91.56 249 MET A CA 1
ATOM 1896 C C . MET A 1 249 ? 37.102 -11.590 -27.600 1.00 91.56 249 MET A C 1
ATOM 1898 O O . MET A 1 249 ? 37.879 -10.680 -27.885 1.00 91.56 249 MET A O 1
ATOM 1902 N N . ARG A 1 250 ? 37.078 -12.129 -26.371 1.00 93.50 250 ARG A N 1
ATOM 1903 C CA . ARG A 1 250 ? 37.959 -11.684 -25.275 1.00 93.50 250 ARG A CA 1
ATOM 1904 C C . ARG A 1 250 ? 39.441 -11.854 -25.611 1.00 93.50 250 ARG A C 1
ATOM 1906 O O . ARG A 1 250 ? 40.220 -10.936 -25.369 1.00 93.50 250 ARG A O 1
ATOM 1913 N N . LYS A 1 251 ? 39.843 -12.989 -26.197 1.00 94.94 251 LYS A N 1
ATOM 1914 C CA . LYS A 1 251 ? 41.237 -13.208 -26.628 1.00 94.94 251 LYS A CA 1
ATOM 1915 C C . LYS A 1 251 ? 41.659 -12.224 -27.718 1.00 94.94 251 LYS A C 1
ATOM 1917 O O . LYS A 1 251 ? 42.756 -11.678 -27.641 1.00 94.94 251 LYS A O 1
ATOM 1922 N N . GLN A 1 252 ? 40.798 -11.970 -28.703 1.00 93.44 252 GLN A N 1
ATOM 1923 C CA . GLN A 1 252 ? 41.080 -11.008 -29.770 1.00 93.44 252 GLN A CA 1
ATOM 1924 C C . GLN A 1 252 ? 41.232 -9.585 -29.216 1.00 93.44 252 GLN A C 1
ATOM 1926 O O . GLN A 1 252 ? 42.173 -8.880 -29.576 1.00 93.44 252 GLN A O 1
ATOM 1931 N N . GLN A 1 253 ? 40.365 -9.191 -28.280 1.00 92.56 253 GLN A N 1
ATOM 1932 C CA . GLN A 1 253 ? 40.442 -7.892 -27.613 1.00 92.56 253 GLN A CA 1
ATOM 1933 C C . GLN A 1 253 ? 41.731 -7.747 -26.788 1.00 92.56 253 GLN A C 1
ATOM 1935 O O . GLN A 1 253 ? 42.391 -6.712 -26.860 1.00 92.56 253 GLN A O 1
ATOM 1940 N N . GLN A 1 254 ? 42.143 -8.793 -26.063 1.00 92.62 254 GLN A N 1
ATOM 1941 C CA . GLN A 1 254 ? 43.414 -8.804 -25.329 1.00 92.62 254 GLN A CA 1
ATOM 1942 C C . GLN A 1 254 ? 44.626 -8.680 -26.262 1.00 92.62 254 GLN A C 1
ATOM 1944 O O . GLN A 1 254 ? 45.546 -7.919 -25.967 1.00 92.62 254 GLN A O 1
ATOM 1949 N N . GLN A 1 255 ? 44.628 -9.378 -27.401 1.00 93.69 255 GLN A N 1
ATOM 1950 C CA . GLN A 1 255 ? 45.711 -9.276 -28.386 1.00 93.69 255 GLN A CA 1
ATOM 1951 C C . GLN A 1 255 ? 45.796 -7.877 -29.002 1.00 93.69 255 GLN A C 1
ATOM 1953 O O . GLN A 1 255 ? 46.893 -7.334 -29.121 1.00 93.69 255 GLN A O 1
ATOM 1958 N N . GLN A 1 256 ? 44.658 -7.264 -29.344 1.00 93.12 256 GLN A N 1
ATOM 1959 C CA . GLN A 1 256 ? 44.631 -5.887 -29.842 1.00 93.12 256 GLN A CA 1
ATOM 1960 C C . GLN A 1 256 ? 45.164 -4.895 -28.802 1.00 93.12 256 GLN A C 1
ATOM 1962 O O . GLN A 1 256 ? 45.972 -4.035 -29.145 1.00 93.12 256 GLN A O 1
ATOM 1967 N N . GLN A 1 257 ? 44.779 -5.039 -27.529 1.00 92.62 257 GLN A N 1
ATOM 1968 C CA . GLN A 1 257 ? 45.305 -4.194 -26.452 1.00 92.62 257 GLN A CA 1
ATOM 1969 C C . GLN A 1 257 ? 46.820 -4.366 -26.273 1.00 92.62 257 GLN A C 1
ATOM 1971 O O . GLN A 1 257 ? 47.532 -3.371 -26.156 1.00 92.62 257 GLN A O 1
ATOM 1976 N N . GLN A 1 258 ? 47.335 -5.600 -26.309 1.00 93.81 258 GLN A N 1
ATOM 1977 C CA . GLN A 1 258 ? 48.779 -5.851 -26.226 1.00 93.81 258 GLN A CA 1
ATOM 1978 C C . GLN A 1 258 ? 49.540 -5.248 -27.413 1.00 93.81 258 GLN A C 1
ATOM 1980 O O . GLN A 1 258 ? 50.583 -4.630 -27.214 1.00 93.81 258 GLN A O 1
ATOM 1985 N N . GLN A 1 259 ? 49.015 -5.371 -28.637 1.00 92.62 259 GLN A N 1
ATOM 1986 C CA . GLN A 1 259 ? 49.627 -4.761 -29.822 1.00 92.62 259 GLN A CA 1
ATOM 1987 C C . GLN A 1 259 ? 49.640 -3.231 -29.734 1.00 92.62 259 GLN A C 1
ATOM 1989 O O . GLN A 1 259 ? 50.664 -2.617 -30.030 1.00 92.62 259 GLN A O 1
ATOM 1994 N N . GLN A 1 260 ? 48.547 -2.610 -29.276 1.00 92.44 260 GLN A N 1
ATOM 1995 C CA . GLN A 1 260 ? 48.497 -1.161 -29.060 1.00 92.44 260 GLN A CA 1
ATOM 1996 C C . GLN A 1 260 ? 49.512 -0.707 -28.002 1.00 92.44 260 GLN A C 1
ATOM 1998 O O . GLN A 1 260 ? 50.223 0.271 -28.223 1.00 92.44 260 GLN A O 1
ATOM 2003 N N . GLN A 1 261 ? 49.640 -1.435 -26.887 1.00 91.31 261 GLN A N 1
ATOM 2004 C CA . GLN A 1 261 ? 50.638 -1.131 -25.855 1.00 91.31 261 GLN A CA 1
ATOM 2005 C C . GLN A 1 261 ? 52.072 -1.262 -26.382 1.00 91.31 261 GLN A C 1
ATOM 2007 O O . GLN A 1 261 ? 52.898 -0.389 -26.125 1.00 91.31 261 GLN A O 1
ATOM 2012 N N . GLN A 1 262 ? 52.372 -2.308 -27.160 1.00 91.88 262 GLN A N 1
ATOM 2013 C CA . GLN A 1 262 ? 53.694 -2.481 -27.771 1.00 91.88 262 GLN A CA 1
ATOM 2014 C C . GLN A 1 262 ? 54.013 -1.365 -28.772 1.00 91.88 262 GLN A C 1
ATOM 2016 O O . GLN A 1 262 ? 55.121 -0.831 -28.751 1.00 91.88 262 GLN A O 1
ATOM 2021 N N . GLN A 1 263 ? 53.049 -0.962 -29.608 1.00 91.62 263 GLN A N 1
ATOM 2022 C CA . GLN A 1 263 ? 53.231 0.163 -30.531 1.00 91.62 263 GLN A CA 1
ATOM 2023 C C . GLN A 1 263 ? 53.484 1.478 -29.784 1.00 91.62 263 GLN A C 1
ATOM 2025 O O . GLN A 1 263 ? 54.392 2.221 -30.154 1.00 91.62 263 GLN A O 1
ATOM 2030 N N . GLN A 1 264 ? 52.743 1.750 -28.704 1.00 90.69 264 GLN A N 1
ATOM 2031 C CA . GLN A 1 264 ? 52.971 2.935 -27.872 1.00 90.69 264 GLN A CA 1
ATOM 2032 C C . GLN A 1 264 ? 54.358 2.917 -27.216 1.00 90.69 264 GLN A C 1
ATOM 2034 O O . GLN A 1 264 ? 55.052 3.932 -27.237 1.00 90.69 264 GLN A O 1
ATOM 2039 N N . GLN A 1 265 ? 54.803 1.771 -26.688 1.00 91.06 265 GLN A N 1
ATOM 2040 C CA . GLN A 1 265 ? 56.144 1.639 -26.106 1.00 91.06 265 GLN A CA 1
ATOM 2041 C C . GLN A 1 265 ? 57.248 1.858 -27.149 1.00 91.06 265 GLN A C 1
ATOM 2043 O O . GLN A 1 265 ? 58.214 2.566 -26.870 1.00 91.06 265 GLN A O 1
ATOM 2048 N N . GLN A 1 266 ? 57.100 1.309 -28.359 1.00 91.06 266 GLN A N 1
ATOM 2049 C CA . GLN A 1 266 ? 58.061 1.526 -29.445 1.00 91.06 266 GLN A CA 1
ATOM 2050 C C . GLN A 1 266 ? 58.125 3.000 -29.863 1.00 91.06 266 GLN A C 1
ATOM 2052 O O . GLN A 1 266 ? 59.220 3.539 -30.022 1.00 91.06 266 GLN A O 1
ATOM 2057 N N . GLN A 1 267 ? 56.977 3.674 -29.984 1.00 90.12 267 GLN A N 1
ATOM 2058 C CA . GLN A 1 267 ? 56.936 5.109 -30.283 1.00 90.12 267 GLN A CA 1
ATOM 2059 C C . GLN A 1 267 ? 57.607 5.940 -29.182 1.00 90.12 267 GLN A C 1
ATOM 2061 O O . GLN A 1 267 ? 58.397 6.832 -29.491 1.00 90.12 267 GLN A O 1
ATOM 2066 N N . GLN A 1 268 ? 57.363 5.628 -27.904 1.00 90.00 268 GLN A N 1
ATOM 2067 C CA . GLN A 1 268 ? 58.017 6.313 -26.783 1.00 90.00 268 GLN A CA 1
ATOM 2068 C C . GLN A 1 268 ? 59.537 6.105 -26.781 1.00 90.00 268 GLN A C 1
ATOM 2070 O O . GLN A 1 268 ? 60.283 7.065 -26.594 1.00 90.00 268 GLN A O 1
ATOM 2075 N N . GLN A 1 269 ? 60.017 4.883 -27.037 1.00 89.62 269 GLN A N 1
ATOM 2076 C CA . GLN A 1 269 ? 61.455 4.603 -27.121 1.00 89.62 269 GLN A CA 1
ATOM 2077 C C . GLN A 1 269 ? 62.119 5.347 -28.285 1.00 89.62 269 GLN A C 1
ATOM 2079 O O . GLN A 1 269 ? 63.193 5.919 -28.106 1.00 89.62 269 GLN A O 1
ATOM 2084 N N . GLN A 1 270 ? 61.479 5.395 -29.459 1.00 88.31 270 GLN A N 1
ATOM 2085 C CA . GLN A 1 270 ? 61.993 6.157 -30.603 1.00 88.31 270 GLN A CA 1
ATOM 2086 C C . GLN A 1 270 ? 62.065 7.658 -30.300 1.00 88.31 270 GLN A C 1
ATOM 2088 O O . GLN A 1 270 ? 63.075 8.292 -30.604 1.00 88.31 270 GLN A O 1
ATOM 2093 N N . GLN A 1 271 ? 61.041 8.223 -29.652 1.00 87.94 271 GLN A N 1
ATOM 2094 C CA . GLN A 1 271 ? 61.054 9.629 -29.233 1.00 87.94 271 GLN A CA 1
ATOM 2095 C C . GLN A 1 271 ? 62.174 9.916 -28.224 1.00 87.94 271 GLN A C 1
ATOM 2097 O O . GLN A 1 271 ? 62.884 10.909 -28.370 1.00 87.94 271 GLN A O 1
ATOM 2102 N N . GLN A 1 272 ? 62.386 9.039 -27.238 1.00 87.00 272 GLN A N 1
ATOM 2103 C CA . GLN A 1 272 ? 63.477 9.188 -26.269 1.00 87.00 272 GLN A CA 1
ATOM 2104 C C . GLN A 1 272 ? 64.857 9.105 -26.934 1.00 87.00 272 GLN A C 1
ATOM 2106 O O . GLN A 1 272 ? 65.728 9.917 -26.628 1.00 87.00 272 GLN A O 1
ATOM 2111 N N . GLN A 1 273 ? 65.061 8.175 -27.873 1.00 85.00 273 GLN A N 1
ATOM 2112 C CA . GLN A 1 273 ? 66.320 8.071 -28.620 1.00 85.00 273 GLN A CA 1
ATOM 2113 C C . GLN A 1 273 ? 66.583 9.316 -29.475 1.00 85.00 273 GLN A C 1
ATOM 2115 O O . GLN A 1 273 ? 67.705 9.820 -29.486 1.00 85.00 273 GLN A O 1
ATOM 2120 N N . GLN A 1 274 ? 65.559 9.855 -30.145 1.00 83.88 274 GLN A N 1
ATOM 2121 C CA . GLN A 1 274 ? 65.684 11.104 -30.903 1.00 83.88 274 GLN A CA 1
ATOM 2122 C C . GLN A 1 274 ? 66.037 12.288 -29.995 1.00 83.88 274 GLN A C 1
ATOM 2124 O O . GLN A 1 274 ? 66.924 13.070 -30.330 1.00 83.88 274 GLN A O 1
ATOM 2129 N N . GLN A 1 275 ? 65.404 12.400 -28.822 1.00 84.31 275 GLN A N 1
ATOM 2130 C CA . GLN A 1 275 ? 65.730 13.446 -27.848 1.00 84.31 275 GLN A CA 1
ATOM 2131 C C . GLN A 1 275 ? 67.166 13.317 -27.319 1.00 84.31 275 GLN A C 1
ATOM 2133 O O . GLN A 1 275 ? 67.871 14.319 -27.227 1.00 84.31 275 GLN A O 1
ATOM 2138 N N . GLN A 1 276 ? 67.634 12.100 -27.023 1.00 82.25 276 GLN A N 1
ATOM 2139 C CA . GLN A 1 276 ? 69.017 11.869 -26.589 1.00 82.25 276 GLN A CA 1
ATOM 2140 C C . GLN A 1 276 ? 70.033 12.225 -27.683 1.00 82.25 276 GLN A C 1
ATOM 2142 O O . GLN A 1 276 ? 71.050 12.850 -27.388 1.00 82.25 276 GLN A O 1
ATOM 2147 N N . GLN A 1 277 ? 69.755 11.887 -28.946 1.00 80.44 277 GLN A N 1
ATOM 2148 C CA . GLN A 1 277 ? 70.614 12.268 -30.073 1.00 80.44 277 GLN A CA 1
ATOM 2149 C C . GLN A 1 277 ? 70.664 13.790 -30.269 1.00 80.44 277 GLN A C 1
ATOM 2151 O O . GLN A 1 277 ? 71.744 14.337 -30.483 1.00 80.44 277 GLN A O 1
ATOM 2156 N N . GLN A 1 278 ? 69.530 14.487 -30.137 1.00 79.38 278 GLN A N 1
ATOM 2157 C CA . GLN A 1 278 ? 69.488 15.954 -30.189 1.00 79.38 278 GLN A CA 1
ATOM 2158 C C . GLN A 1 278 ? 70.279 16.594 -29.038 1.00 79.38 278 GLN A C 1
ATOM 2160 O O . GLN A 1 278 ? 71.030 17.540 -29.260 1.00 79.38 278 GLN A O 1
ATOM 2165 N N . GLN A 1 279 ? 70.180 16.055 -27.818 1.00 77.62 279 GLN A N 1
ATOM 2166 C CA . GLN A 1 279 ? 70.958 16.542 -26.672 1.00 77.62 279 GLN A CA 1
ATOM 2167 C C . GLN A 1 279 ? 72.468 16.312 -26.845 1.00 77.62 279 GLN A C 1
ATOM 2169 O O . GLN A 1 279 ? 73.257 17.187 -26.499 1.00 77.62 279 GLN A O 1
ATOM 2174 N N . GLN A 1 280 ? 72.881 15.180 -27.425 1.00 73.06 280 GLN A N 1
ATOM 2175 C CA . GLN A 1 280 ? 74.293 14.906 -27.724 1.00 73.06 280 GLN A CA 1
ATOM 2176 C C . GLN A 1 280 ? 74.853 15.800 -28.841 1.00 73.06 280 GLN A C 1
ATOM 2178 O O . GLN A 1 280 ? 76.030 16.149 -28.799 1.00 73.06 280 GLN A O 1
ATOM 2183 N N . GLN A 1 281 ? 74.033 16.196 -29.822 1.00 66.88 281 GLN A N 1
ATOM 2184 C CA . GLN A 1 281 ? 74.431 17.164 -30.853 1.00 66.88 281 GLN A CA 1
ATOM 2185 C C . GLN A 1 281 ? 74.553 18.596 -30.316 1.00 66.88 281 GLN A C 1
ATOM 2187 O O . GLN A 1 281 ? 75.340 19.362 -30.851 1.00 66.88 281 GLN A O 1
ATOM 2192 N N . MET A 1 282 ? 73.823 18.948 -29.255 1.00 55.66 282 MET A N 1
ATOM 2193 C CA . MET A 1 282 ? 73.899 20.264 -28.602 1.00 55.66 282 MET A CA 1
ATOM 2194 C C . MET A 1 282 ? 75.067 20.398 -27.605 1.00 55.66 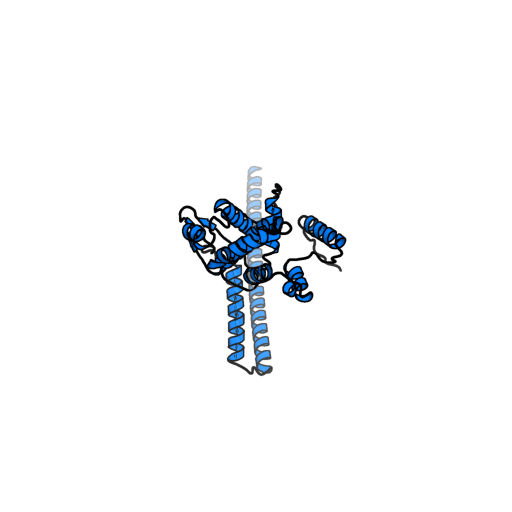282 MET A C 1
ATOM 2196 O O . MET A 1 282 ? 75.343 21.502 -27.143 1.00 55.66 282 MET A O 1
ATOM 2200 N N . GLN A 1 283 ? 75.725 19.293 -27.229 1.00 54.91 283 GLN A N 1
ATOM 2201 C CA . GLN A 1 283 ? 76.868 19.272 -26.296 1.00 54.91 283 GLN A CA 1
ATOM 2202 C C . GLN A 1 283 ? 78.240 19.134 -26.986 1.00 54.91 283 GLN A C 1
ATOM 2204 O O . GLN A 1 283 ? 79.262 19.140 -26.298 1.00 54.91 283 GLN A O 1
ATOM 2209 N N . LYS A 1 284 ? 78.276 19.002 -28.316 1.00 51.25 284 LYS A N 1
ATOM 2210 C CA . LYS A 1 284 ? 79.490 19.082 -29.144 1.00 51.25 284 LYS A CA 1
ATOM 2211 C C . LYS A 1 284 ? 79.581 20.444 -29.814 1.00 51.25 284 LYS A C 1
ATOM 2213 O O . LYS A 1 284 ? 80.729 20.904 -29.985 1.00 51.25 284 LYS A O 1
#

pLDDT: mean 77.8, std 18.34, range [28.22, 95.81]

Organism: NCBI:txid51314

Sequence (284 aa):
MEFWGEGSASSLPQFENKKRLALLLGHNTVPTRSSLLAVLEAKDVLSQASPTVKQLFSLLEAEFTPLKLCSLCEPLLGELEQQQLLQPYVLPLKKIIFAQLAQQLSRVYDSLSIHHFVNYICPQSFLSWAEAETLLVSLVSSSSRSRTTPAAADGSSSSAAAAAAAAAAAADSSSSFSVRIDYAAKALIFSEPDVYPESYLRSSLNSLSKALDVAVECLRPEETPEQQQERSAYQAAISRRLEVEAAKMRKQQQQQQQQQQQQQQQQQQQQQQQQQQQQQQMQK

InterPro domains:
  IPR000717 Proteasome component (PCI) domain [PS50250] (1-195)
  IPR027512 Eukaryotic translation initiation factor 3 subunit A [PTHR14005] (15-283)
  IPR054711 eIF3a, PCI domain, TPR-like region [PF22591] (14-67)

Radius of gyration: 32.1 Å; chains: 1; bounding box: 102×62×60 Å

Secondary structure (DSSP, 8-state):
--------TTTHHHHHHHHHHHHHTT-SSPPPHHHHHHHHHHTTHHHHS-HHHHHHHHHHHT---TTTHHHHHHHHHHHHHTSTTTHHHHHHHHHHHHHHHHHHHHHH-SEEEHHHIIIIIS-TTT--HHHHHHHHHHHHHHHHHHHS-SS-------HHHHHHHHHHTT--S------EEETTTTEEE-SPPS---HHHHHHHHHHHHHHHHHHHHHH-S---HHHHHHHHHHHHHHHHHHHHHHHHHHHHHHHHHHHHHHHHHHHHHHHHHHHHHHHHHH--